Protein AF-A0A9D6KAG0-F1 (afdb_monomer_lite)

Sequence (226 aa):
MSMLGRIFGTPEERNARDLLKKAKAETSEVYGPLGDLSLAIVRAAWDSYQDFASSLQFSIEGQPTEQQMLVFYELLYFFIHVTFRTAAKQGLTETQISKLQGYMGPQLSQTAVDTFCRHWPAELKKRIAHDFLKKVNDAEVDYSECRVLMLKDKPFEKESLFGKLSHNVAQLWGSPSDPVVIIAAMTSAAKAFASMPLDRSIHDVAMVIDRVEFDALAALRDRPWP

Structure (mmCIF, N/CA/C/O backbone):
data_AF-A0A9D6KAG0-F1
#
_entry.id   AF-A0A9D6KAG0-F1
#
loop_
_atom_site.group_PDB
_atom_site.id
_atom_site.type_symbol
_atom_site.label_atom_id
_atom_site.label_alt_id
_atom_site.label_comp_id
_atom_site.label_asym_id
_atom_site.label_entity_id
_atom_site.label_seq_id
_atom_site.pdbx_PDB_ins_code
_atom_site.Cartn_x
_atom_site.Cartn_y
_atom_site.Cartn_z
_atom_site.occupancy
_atom_site.B_iso_or_equiv
_atom_site.auth_seq_id
_atom_site.auth_comp_id
_atom_site.auth_asym_id
_atom_site.auth_atom_id
_atom_site.pdbx_PDB_model_num
ATOM 1 N N . MET A 1 1 ? -8.322 -26.992 50.357 1.00 52.84 1 MET A N 1
ATOM 2 C CA . MET A 1 1 ? -8.578 -26.493 48.984 1.00 52.84 1 MET A CA 1
ATOM 3 C C . MET A 1 1 ? -9.452 -27.499 48.251 1.00 52.84 1 MET A C 1
ATOM 5 O O . MET A 1 1 ? -9.137 -28.681 48.297 1.00 52.84 1 MET A O 1
ATOM 9 N N . SER A 1 2 ? -10.549 -27.058 47.631 1.00 58.56 2 SER A N 1
ATOM 10 C CA . SER A 1 2 ? -11.489 -27.933 46.911 1.00 58.56 2 SER A CA 1
ATOM 11 C C . SER A 1 2 ? -10.891 -28.442 45.591 1.00 58.56 2 SER A C 1
ATOM 13 O O . SER A 1 2 ? -10.286 -27.670 44.848 1.00 58.56 2 SER A O 1
ATOM 15 N N . MET A 1 3 ? -11.094 -29.727 45.284 1.00 52.72 3 MET A N 1
ATOM 16 C CA . MET A 1 3 ? -10.645 -30.390 44.049 1.00 52.72 3 MET A CA 1
ATOM 17 C C . MET A 1 3 ? -11.227 -29.723 42.782 1.00 52.72 3 MET A C 1
ATOM 19 O O . MET A 1 3 ? -10.565 -29.680 41.751 1.00 52.72 3 MET A O 1
ATOM 23 N N . LEU A 1 4 ? -12.408 -29.097 42.884 1.00 53.31 4 LEU A N 1
ATOM 24 C CA . LEU A 1 4 ? -13.041 -28.326 41.803 1.00 53.31 4 LEU A CA 1
ATOM 25 C C . LEU A 1 4 ? -12.329 -26.992 41.515 1.00 53.31 4 LEU A C 1
ATOM 27 O O . LEU A 1 4 ? -12.297 -26.551 40.370 1.00 53.31 4 LEU A O 1
ATOM 31 N N . GLY A 1 5 ? -11.702 -26.378 42.525 1.00 49.72 5 GLY A N 1
ATOM 32 C CA . GLY A 1 5 ? -10.917 -25.149 42.357 1.00 49.72 5 GLY A CA 1
ATOM 33 C C . GLY A 1 5 ? -9.611 -25.364 41.586 1.00 49.72 5 GLY A C 1
ATOM 34 O O . GLY A 1 5 ? -9.142 -24.448 40.926 1.00 49.72 5 GLY A O 1
ATOM 35 N N . ARG A 1 6 ? -9.060 -26.588 41.598 1.00 55.78 6 ARG A N 1
ATOM 36 C CA . ARG A 1 6 ? -7.886 -26.962 40.785 1.00 55.78 6 ARG A CA 1
ATOM 37 C C . ARG A 1 6 ? -8.219 -27.250 39.318 1.00 55.78 6 ARG A C 1
ATOM 39 O O . ARG A 1 6 ? -7.322 -27.188 38.490 1.00 55.78 6 ARG A O 1
ATOM 46 N N . ILE A 1 7 ? -9.474 -27.581 39.007 1.00 58.62 7 ILE A N 1
ATOM 47 C CA . ILE A 1 7 ? -9.917 -27.949 37.649 1.00 58.62 7 ILE A CA 1
ATOM 48 C C . ILE A 1 7 ? -10.515 -26.739 36.911 1.00 58.62 7 ILE A C 1
ATOM 50 O O . ILE A 1 7 ? -10.326 -26.606 35.706 1.00 58.62 7 ILE A O 1
ATOM 54 N N . PHE A 1 8 ? -11.201 -25.834 37.620 1.00 61.03 8 PHE A N 1
ATOM 55 C CA . PHE A 1 8 ? -11.921 -24.699 37.017 1.00 61.03 8 PHE A CA 1
ATOM 56 C C . PHE A 1 8 ? -11.348 -23.316 37.353 1.00 61.03 8 PHE A C 1
ATOM 58 O O . PHE A 1 8 ? -11.862 -22.317 36.850 1.00 61.03 8 PHE A O 1
ATOM 65 N N . GLY A 1 9 ? -10.303 -23.249 38.178 1.00 66.25 9 GLY A N 1
ATOM 66 C CA . GLY A 1 9 ? -9.757 -21.999 38.699 1.00 66.25 9 GLY A CA 1
ATOM 67 C C . GLY A 1 9 ? -10.642 -21.350 39.768 1.00 66.25 9 GLY A C 1
ATOM 68 O O . GLY A 1 9 ? -11.832 -21.677 39.936 1.00 66.25 9 GLY A O 1
ATOM 69 N N . THR A 1 10 ? -10.061 -20.422 40.524 1.00 82.25 10 THR A N 1
ATOM 70 C CA . THR A 1 10 ? -10.806 -19.636 41.516 1.00 82.25 10 THR A CA 1
ATOM 71 C C . THR A 1 10 ? -11.876 -18.768 40.830 1.00 82.25 10 THR A C 1
ATOM 73 O O . THR A 1 10 ? -11.811 -18.530 39.619 1.00 82.25 10 THR A O 1
ATOM 76 N N . PRO A 1 11 ? -12.921 -18.319 41.548 1.00 78.56 11 PRO A N 1
ATOM 77 C CA . PRO A 1 11 ? -13.886 -17.359 41.007 1.00 78.56 11 PRO A CA 1
ATOM 78 C C . PRO A 1 11 ? -13.220 -16.105 40.418 1.00 78.56 11 PRO A C 1
ATOM 80 O O . PRO A 1 11 ? -13.651 -15.616 39.376 1.00 78.56 11 PRO A O 1
ATOM 83 N N . GLU A 1 12 ? -12.134 -15.634 41.033 1.00 78.50 12 GLU A N 1
ATOM 84 C CA . GLU A 1 12 ? -11.332 -14.502 40.564 1.00 78.50 12 GLU A CA 1
ATOM 85 C C . GLU A 1 12 ? -10.604 -14.826 39.253 1.00 78.50 12 GLU A C 1
ATOM 87 O O . GLU A 1 12 ? -10.641 -14.022 38.324 1.00 78.50 12 GLU A O 1
ATOM 92 N N . GLU A 1 13 ? -10.006 -16.016 39.128 1.00 76.81 13 GLU A N 1
ATOM 93 C CA . GLU A 1 13 ? -9.355 -16.473 37.890 1.00 76.81 13 GLU A CA 1
ATOM 94 C C . GLU A 1 13 ? -10.356 -16.639 36.740 1.00 76.81 13 GLU A C 1
ATOM 96 O O . GLU A 1 13 ? -10.066 -16.274 35.599 1.00 76.81 13 GLU A O 1
ATOM 101 N N . ARG A 1 14 ? -11.559 -17.153 37.028 1.00 79.56 14 ARG A N 1
ATOM 102 C CA . ARG A 1 14 ? -12.642 -17.253 36.038 1.00 79.56 14 ARG A CA 1
ATOM 103 C C . ARG A 1 14 ? -13.117 -15.878 35.585 1.00 79.56 14 ARG A C 1
ATOM 105 O O . ARG A 1 14 ? -13.202 -15.645 34.383 1.00 79.56 14 ARG A O 1
ATOM 112 N N . ASN A 1 15 ? -13.329 -14.956 36.522 1.00 82.19 15 ASN A N 1
ATOM 113 C CA . ASN A 1 15 ? -13.705 -13.582 36.201 1.00 82.19 15 ASN A CA 1
ATOM 114 C C . ASN A 1 15 ? -12.615 -12.873 35.376 1.00 82.19 15 ASN A C 1
ATOM 116 O O . ASN A 1 15 ? -12.912 -12.255 34.358 1.00 82.19 15 ASN A O 1
ATOM 120 N N . ALA A 1 16 ? -11.339 -13.030 35.745 1.00 78.81 16 ALA A N 1
ATOM 121 C CA . ALA A 1 16 ? -10.213 -12.493 34.981 1.00 78.81 16 ALA A CA 1
ATOM 122 C C . ALA A 1 16 ? -10.152 -13.072 33.556 1.00 78.81 16 ALA A C 1
ATOM 124 O O . ALA A 1 16 ? -9.947 -12.335 32.592 1.00 78.81 16 ALA A O 1
ATOM 125 N N . ARG A 1 17 ? -10.381 -14.381 33.395 1.00 79.38 17 ARG A N 1
ATOM 126 C CA . ARG A 1 17 ? -10.413 -15.038 32.081 1.00 79.38 17 ARG A CA 1
ATOM 127 C C . ARG A 1 17 ? -11.568 -14.544 31.214 1.00 79.38 17 ARG A C 1
ATOM 129 O O . ARG A 1 17 ? -11.369 -14.315 30.022 1.00 79.38 17 ARG A O 1
ATOM 136 N N . ASP A 1 18 ? -12.748 -14.366 31.799 1.00 85.06 18 ASP A N 1
ATOM 137 C CA . ASP A 1 18 ? -13.922 -13.847 31.097 1.00 85.06 18 ASP A CA 1
ATOM 138 C C . ASP A 1 18 ? -13.727 -12.384 30.686 1.00 85.06 18 ASP A C 1
ATOM 140 O O . ASP A 1 18 ? -14.063 -12.020 29.558 1.00 85.06 18 ASP A O 1
ATOM 144 N N . LEU A 1 19 ? -13.114 -11.565 31.547 1.00 83.38 19 LEU A N 1
ATOM 145 C CA . LEU A 1 19 ? -12.717 -10.194 31.218 1.00 83.38 19 LEU A CA 1
ATOM 146 C C . LEU A 1 19 ? -11.718 -10.161 30.057 1.00 83.38 19 LEU A C 1
ATOM 148 O O . LEU A 1 19 ? -11.941 -9.440 29.089 1.00 83.38 19 LEU A O 1
ATOM 152 N N . LEU A 1 20 ? -10.670 -10.989 30.093 1.00 82.81 20 LEU A N 1
ATOM 153 C CA . LEU A 1 20 ? -9.696 -11.089 29.000 1.00 82.81 20 LEU A CA 1
ATOM 154 C C . LEU A 1 20 ? -10.338 -11.567 27.693 1.00 82.81 20 LEU A C 1
ATOM 156 O O . LEU A 1 20 ? -10.008 -11.066 26.619 1.00 82.81 20 LEU A O 1
ATOM 160 N N . LYS A 1 21 ? -11.269 -12.526 27.762 1.00 85.44 21 LYS A N 1
ATOM 161 C CA . LYS A 1 21 ? -11.993 -13.023 26.588 1.00 85.44 21 LYS A CA 1
ATOM 162 C C . LYS A 1 21 ? -12.872 -11.934 25.971 1.00 85.44 21 LYS A C 1
ATOM 164 O O . LYS A 1 21 ? -12.872 -11.800 24.750 1.00 85.44 21 LYS A O 1
ATOM 169 N N . LYS A 1 22 ? -13.583 -11.158 26.796 1.00 82.19 22 LYS A N 1
ATOM 170 C CA . LYS A 1 22 ? -14.391 -10.012 26.349 1.00 82.19 22 LYS A CA 1
ATOM 171 C C . LYS A 1 22 ? -13.516 -8.918 25.742 1.00 82.19 22 LYS A C 1
ATOM 173 O O . LYS A 1 22 ? -13.768 -8.527 24.612 1.00 82.19 22 LYS A O 1
ATOM 178 N N . ALA A 1 23 ? -12.438 -8.532 26.424 1.00 77.94 23 ALA A N 1
ATOM 179 C CA . ALA A 1 23 ? -11.491 -7.533 25.930 1.00 77.94 23 ALA A CA 1
ATOM 180 C C . ALA A 1 23 ? -10.862 -7.946 24.589 1.00 77.94 23 ALA A C 1
ATOM 182 O O . ALA A 1 23 ? -10.752 -7.137 23.670 1.00 77.94 23 ALA A O 1
ATOM 183 N N . LYS A 1 24 ? -10.492 -9.226 24.438 1.00 76.69 24 LYS A N 1
ATOM 184 C CA . LYS A 1 24 ? -9.979 -9.763 23.171 1.00 76.69 24 LYS A CA 1
ATOM 185 C C . LYS A 1 24 ? -11.031 -9.728 22.064 1.00 76.69 24 LYS A C 1
ATOM 187 O O . LYS A 1 24 ? -10.689 -9.391 20.935 1.00 76.69 24 LYS A O 1
ATOM 192 N N . ALA A 1 25 ? -12.276 -10.099 22.365 1.00 80.44 25 ALA A N 1
ATOM 193 C CA . ALA A 1 25 ? -13.363 -10.062 21.391 1.00 80.44 25 ALA A CA 1
ATOM 194 C C . ALA A 1 25 ? -13.631 -8.626 20.919 1.00 80.44 25 ALA A C 1
ATOM 196 O O . ALA A 1 25 ? -13.667 -8.388 19.719 1.00 80.44 25 ALA A O 1
ATOM 197 N N . GLU A 1 26 ? -13.701 -7.676 21.848 1.00 79.50 26 GLU A N 1
ATOM 198 C CA . GLU A 1 26 ? -13.904 -6.254 21.558 1.00 79.50 26 GLU A CA 1
ATOM 199 C C . GLU A 1 26 ? -12.738 -5.658 20.759 1.00 79.50 26 GLU A C 1
ATOM 201 O O . GLU A 1 26 ? -12.942 -4.967 19.764 1.00 79.50 26 GLU A O 1
ATOM 206 N N . THR A 1 27 ? -11.501 -6.010 21.120 1.00 84.00 27 THR A N 1
ATOM 207 C CA . THR A 1 27 ? -10.310 -5.614 20.357 1.00 84.00 27 THR A CA 1
ATOM 208 C C . THR A 1 27 ? -10.353 -6.194 18.943 1.00 84.00 27 THR A C 1
ATOM 210 O O . THR A 1 27 ? -10.061 -5.495 17.982 1.00 84.00 27 THR A O 1
ATOM 213 N N . SER A 1 28 ? -10.729 -7.465 18.788 1.00 85.12 28 SER A N 1
ATOM 214 C CA . SER A 1 28 ? -10.834 -8.098 17.470 1.00 85.12 28 SER A CA 1
ATOM 215 C C . SER A 1 28 ? -11.948 -7.490 16.621 1.00 85.12 28 SER A C 1
ATOM 217 O O . SER A 1 28 ? -11.798 -7.415 15.409 1.00 85.12 28 SER A O 1
ATOM 219 N N . GLU A 1 29 ? -13.053 -7.081 17.236 1.00 88.69 29 GLU A N 1
ATOM 220 C CA . GLU A 1 29 ? -14.178 -6.448 16.551 1.00 88.69 29 GLU A CA 1
ATOM 221 C C . GLU A 1 29 ? -13.799 -5.057 16.035 1.00 88.69 29 GLU A C 1
ATOM 223 O O . GLU A 1 29 ? -14.092 -4.730 14.891 1.00 88.69 29 GLU A O 1
ATOM 228 N N . VAL A 1 30 ? -13.105 -4.259 16.853 1.00 86.75 30 VAL A N 1
ATOM 229 C CA . VAL A 1 30 ? -12.705 -2.895 16.480 1.00 86.75 30 VAL A CA 1
ATOM 230 C C . VAL A 1 30 ? -11.496 -2.902 15.550 1.00 86.75 30 VAL A C 1
ATOM 232 O O . VAL A 1 30 ? -11.518 -2.250 14.516 1.00 86.75 30 VAL A O 1
ATOM 235 N N . TYR A 1 31 ? -10.436 -3.634 15.891 1.00 89.00 31 TYR A N 1
ATOM 236 C CA . TYR A 1 31 ? -9.159 -3.569 15.176 1.00 89.00 31 TYR A CA 1
ATOM 237 C C . TYR A 1 31 ? -9.003 -4.619 14.075 1.00 89.00 31 TYR A C 1
ATOM 239 O O . TYR A 1 31 ? -8.116 -4.473 13.235 1.00 89.00 31 TYR A O 1
ATOM 247 N N . GLY A 1 32 ? -9.848 -5.654 14.050 1.00 92.38 32 GLY A N 1
ATOM 248 C CA . GLY A 1 32 ? -9.854 -6.673 12.996 1.00 92.38 32 GLY A CA 1
ATOM 249 C C . GLY A 1 32 ? -10.014 -6.066 11.601 1.00 92.38 32 GLY A C 1
ATOM 250 O O . GLY A 1 32 ? -9.114 -6.250 10.785 1.00 92.38 32 GLY A O 1
ATOM 251 N N . PRO A 1 33 ? -11.062 -5.257 11.343 1.00 95.94 33 PRO A N 1
ATOM 252 C CA . PRO A 1 33 ? -11.262 -4.624 10.039 1.00 95.94 33 PRO A CA 1
ATOM 253 C C . PRO A 1 33 ? -10.083 -3.756 9.583 1.00 95.94 33 PRO A C 1
ATOM 255 O O . PRO A 1 33 ? -9.707 -3.783 8.411 1.00 95.94 33 PRO A O 1
ATOM 258 N N . LEU A 1 34 ? -9.457 -3.012 10.504 1.00 94.38 34 LEU A N 1
ATOM 259 C CA . LEU A 1 34 ? -8.294 -2.188 10.174 1.00 94.38 34 LEU A CA 1
ATOM 260 C C . LEU A 1 34 ? -7.069 -3.051 9.839 1.00 94.38 34 LEU A C 1
ATOM 262 O O . LEU A 1 34 ? -6.349 -2.754 8.887 1.00 94.38 34 LEU A O 1
ATOM 266 N N . GLY A 1 35 ? -6.840 -4.126 10.598 1.00 92.06 35 GLY A N 1
ATOM 267 C CA . GLY A 1 35 ? -5.771 -5.087 10.328 1.00 92.06 35 GLY A CA 1
ATOM 268 C C . GLY A 1 35 ? -5.960 -5.816 8.996 1.00 92.06 35 GLY A C 1
ATOM 269 O O . GLY A 1 35 ? -5.001 -5.967 8.238 1.00 92.06 35 GLY A O 1
ATOM 270 N N . ASP A 1 36 ? -7.194 -6.203 8.673 1.00 94.75 36 ASP A N 1
ATOM 271 C CA . ASP A 1 36 ? -7.542 -6.843 7.404 1.00 94.75 36 ASP A CA 1
ATOM 272 C C . ASP A 1 36 ? -7.319 -5.899 6.215 1.00 94.75 36 ASP A C 1
ATOM 274 O O . ASP A 1 36 ? -6.793 -6.326 5.184 1.00 94.75 36 ASP A O 1
ATOM 278 N N . LEU A 1 37 ? -7.639 -4.606 6.362 1.00 96.75 37 LEU A N 1
ATOM 279 C CA . LEU A 1 37 ? -7.346 -3.598 5.342 1.00 96.75 37 LEU A CA 1
ATOM 280 C C . LEU A 1 37 ? -5.832 -3.385 5.163 1.00 96.75 37 LEU A C 1
ATOM 282 O O . LEU A 1 37 ? -5.351 -3.410 4.029 1.00 96.75 37 LEU A O 1
ATOM 286 N N . SER A 1 38 ? -5.065 -3.241 6.253 1.00 95.00 38 SER A N 1
ATOM 287 C CA . SER A 1 38 ? -3.591 -3.176 6.199 1.00 95.00 38 SER A CA 1
ATOM 288 C C . SER A 1 38 ? -3.004 -4.386 5.469 1.00 95.00 38 SER A C 1
ATOM 290 O O . SER A 1 38 ? -2.141 -4.245 4.602 1.00 95.00 38 SER A O 1
ATOM 292 N N . LEU A 1 39 ? -3.500 -5.584 5.783 1.00 94.38 39 LEU A N 1
ATOM 293 C CA . LEU A 1 39 ? -3.056 -6.821 5.154 1.00 94.38 39 LEU A CA 1
ATOM 294 C C . LEU A 1 39 ? -3.425 -6.879 3.668 1.00 94.38 39 LEU A C 1
ATOM 296 O O . LEU A 1 39 ? -2.623 -7.357 2.869 1.00 94.38 39 LEU A O 1
ATOM 300 N N . ALA A 1 40 ? -4.605 -6.390 3.283 1.00 96.75 40 ALA A N 1
ATOM 301 C CA . ALA A 1 40 ? -5.015 -6.320 1.884 1.00 96.75 40 ALA A CA 1
ATOM 302 C C . ALA A 1 40 ? -4.086 -5.414 1.059 1.00 96.75 40 ALA A C 1
ATOM 304 O O . ALA A 1 40 ? -3.715 -5.795 -0.049 1.00 96.75 40 ALA A O 1
ATOM 305 N N . ILE A 1 4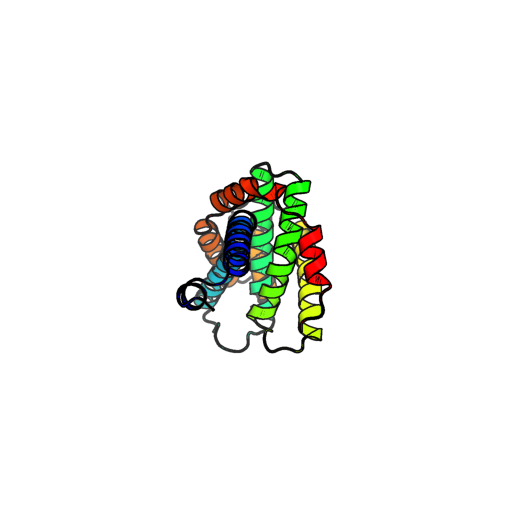1 ? -3.655 -4.269 1.606 1.00 97.12 41 ILE A N 1
ATOM 306 C CA . ILE A 1 41 ? -2.685 -3.371 0.949 1.00 97.12 41 ILE A CA 1
ATOM 307 C C . ILE A 1 41 ? -1.352 -4.084 0.732 1.00 97.12 41 ILE A C 1
ATOM 309 O O . ILE A 1 41 ? -0.826 -4.101 -0.380 1.00 97.12 41 ILE A O 1
ATOM 313 N N . VAL A 1 42 ? -0.809 -4.690 1.792 1.00 96.38 42 VAL A N 1
ATOM 314 C CA . VAL A 1 42 ? 0.488 -5.378 1.734 1.00 96.38 42 VAL A CA 1
ATOM 315 C C . VAL A 1 42 ? 0.437 -6.543 0.752 1.00 96.38 42 VAL A C 1
ATOM 317 O O . VAL A 1 42 ? 1.362 -6.709 -0.038 1.00 96.38 42 VAL A O 1
ATOM 320 N N . ARG A 1 43 ? -0.648 -7.328 0.767 1.00 96.69 43 ARG A N 1
ATOM 321 C CA . ARG A 1 43 ? -0.859 -8.423 -0.187 1.00 96.69 43 ARG A CA 1
ATOM 322 C C . ARG A 1 43 ? -0.922 -7.913 -1.616 1.00 96.69 43 ARG A C 1
ATOM 324 O O . ARG A 1 43 ? -0.208 -8.440 -2.450 1.00 96.69 43 ARG A O 1
ATOM 331 N N . ALA A 1 44 ? -1.688 -6.860 -1.890 1.00 98.00 44 ALA A N 1
ATOM 332 C CA . ALA A 1 44 ? -1.778 -6.314 -3.239 1.00 98.00 44 ALA A CA 1
ATOM 333 C C . ALA A 1 44 ? -0.413 -5.821 -3.756 1.00 98.00 44 ALA A C 1
ATOM 335 O O . ALA A 1 44 ? -0.041 -6.108 -4.896 1.00 98.00 44 ALA A O 1
ATOM 336 N N . ALA A 1 45 ? 0.371 -5.145 -2.908 1.00 97.88 45 ALA A N 1
ATOM 337 C CA . ALA A 1 45 ? 1.731 -4.729 -3.249 1.00 97.88 45 ALA A CA 1
ATOM 338 C C . ALA A 1 45 ? 2.663 -5.928 -3.485 1.00 97.88 45 ALA A C 1
ATOM 340 O O . ALA A 1 45 ? 3.422 -5.940 -4.453 1.00 97.88 45 ALA A O 1
ATOM 341 N N . TRP A 1 46 ? 2.587 -6.950 -2.630 1.00 97.38 46 TRP A N 1
ATOM 342 C CA . TRP A 1 46 ? 3.407 -8.154 -2.743 1.00 97.38 46 TRP A CA 1
ATOM 343 C C . TRP A 1 46 ? 3.054 -8.991 -3.974 1.00 97.38 46 TRP A C 1
ATOM 345 O O . TRP A 1 46 ? 3.948 -9.339 -4.739 1.00 97.38 46 TRP A O 1
ATOM 355 N N . ASP A 1 47 ? 1.771 -9.238 -4.226 1.00 97.88 47 ASP A N 1
ATOM 356 C CA . ASP A 1 47 ? 1.291 -9.977 -5.396 1.00 97.88 47 ASP A CA 1
ATOM 357 C C . ASP A 1 47 ? 1.705 -9.255 -6.690 1.00 97.88 47 ASP A C 1
ATOM 359 O O . ASP A 1 47 ? 2.207 -9.879 -7.625 1.00 97.88 47 ASP A O 1
ATOM 363 N N . SER A 1 48 ? 1.599 -7.919 -6.712 1.00 98.31 48 SER A N 1
ATOM 364 C CA . SER A 1 48 ? 2.092 -7.100 -7.830 1.00 98.31 48 SER A CA 1
ATOM 365 C C . SER A 1 48 ? 3.598 -7.254 -8.030 1.00 98.31 48 SER A C 1
ATOM 367 O O . SER A 1 48 ? 4.068 -7.369 -9.160 1.00 98.31 48 SER A O 1
ATOM 369 N N . TYR A 1 49 ? 4.366 -7.260 -6.938 1.00 97.81 49 TYR A N 1
ATOM 370 C CA . TYR A 1 49 ? 5.815 -7.423 -6.972 1.00 97.81 49 TYR A CA 1
ATOM 371 C C . TYR A 1 49 ? 6.223 -8.817 -7.471 1.00 97.81 49 TYR A C 1
ATOM 373 O O . TYR A 1 49 ? 7.138 -8.926 -8.285 1.00 97.81 49 TYR A O 1
ATOM 381 N N . GLN A 1 50 ? 5.517 -9.874 -7.062 1.00 97.50 50 GLN A N 1
ATOM 382 C CA . GLN A 1 50 ? 5.749 -11.241 -7.538 1.00 97.50 50 GLN A CA 1
ATOM 383 C C . GLN A 1 50 ? 5.419 -11.399 -9.026 1.00 97.50 50 GLN A C 1
ATOM 385 O O . GLN A 1 50 ? 6.216 -11.964 -9.777 1.00 97.50 50 GLN A O 1
ATOM 390 N N . ASP A 1 51 ? 4.281 -10.863 -9.472 1.00 97.81 51 ASP A N 1
ATOM 391 C CA . ASP A 1 51 ? 3.897 -10.885 -10.887 1.00 97.81 51 ASP A CA 1
ATOM 392 C C . ASP A 1 51 ? 4.880 -10.060 -11.744 1.00 97.81 51 ASP A C 1
ATOM 394 O O . ASP A 1 51 ? 5.270 -10.475 -12.842 1.00 97.81 51 ASP A O 1
ATOM 398 N N . PHE A 1 52 ? 5.347 -8.914 -11.233 1.00 97.38 52 PHE A N 1
ATOM 399 C CA . PHE A 1 52 ? 6.387 -8.101 -11.872 1.00 97.38 52 PHE A CA 1
ATOM 400 C C . PHE A 1 52 ? 7.725 -8.851 -11.967 1.00 97.38 52 PHE A C 1
ATOM 402 O O . PHE A 1 52 ? 8.342 -8.878 -13.034 1.00 97.38 52 PHE A O 1
ATOM 409 N N . ALA A 1 53 ? 8.133 -9.533 -10.894 1.00 96.56 53 ALA A N 1
ATOM 410 C CA . ALA A 1 53 ? 9.330 -10.371 -10.866 1.00 96.56 53 ALA A CA 1
ATOM 411 C C . ALA A 1 53 ? 9.274 -11.516 -11.874 1.00 96.56 53 ALA A C 1
ATOM 413 O O . ALA A 1 53 ? 10.245 -11.757 -12.591 1.00 96.56 53 ALA A O 1
ATOM 414 N N . SER A 1 54 ? 8.120 -12.178 -11.982 1.00 96.81 54 SER A N 1
ATOM 415 C CA . SER A 1 54 ? 7.894 -13.223 -12.979 1.00 96.81 54 SER A CA 1
ATOM 416 C C . SER A 1 54 ? 7.997 -12.676 -14.405 1.00 96.81 54 SER A C 1
ATOM 418 O O . SER A 1 54 ? 8.648 -13.292 -15.251 1.00 96.81 54 SER A O 1
ATOM 420 N N . SER A 1 55 ? 7.427 -11.494 -14.655 1.00 95.62 55 SER A N 1
ATOM 421 C CA . SER A 1 55 ? 7.439 -10.848 -15.974 1.00 95.62 55 SER A CA 1
ATOM 422 C C . SER A 1 55 ? 8.846 -10.446 -16.428 1.00 95.62 55 SER A C 1
ATOM 424 O O . SER A 1 55 ? 9.168 -10.572 -17.608 1.00 95.62 55 SER A O 1
ATOM 426 N N . LEU A 1 56 ? 9.695 -9.996 -15.499 1.00 94.81 56 LEU A N 1
ATOM 427 C CA . LEU A 1 56 ? 11.078 -9.582 -15.772 1.00 94.81 56 LEU A CA 1
ATOM 428 C C . LEU A 1 56 ? 12.129 -10.658 -15.453 1.00 94.81 56 LEU A C 1
ATOM 430 O O . LEU A 1 56 ? 13.324 -10.406 -15.588 1.00 94.81 56 LEU A O 1
ATOM 434 N N . GLN A 1 57 ? 11.691 -11.853 -15.053 1.00 94.00 57 GLN A N 1
ATOM 435 C CA . GLN A 1 57 ? 12.531 -13.020 -14.770 1.00 94.00 57 GLN A CA 1
ATOM 436 C C . GLN A 1 57 ? 13.626 -12.778 -13.717 1.00 94.00 57 GLN A C 1
ATOM 438 O O . GLN A 1 57 ? 14.726 -13.325 -13.822 1.00 94.00 57 GLN A O 1
ATOM 443 N N . PHE A 1 58 ? 13.338 -11.989 -12.676 1.00 93.44 58 PHE A N 1
ATOM 444 C CA . PHE A 1 58 ? 14.251 -11.834 -11.541 1.00 93.44 58 PHE A CA 1
ATOM 445 C C . PHE A 1 58 ? 13.800 -12.650 -10.323 1.00 93.44 58 PHE A C 1
ATOM 447 O O . PHE A 1 58 ? 12.613 -12.887 -10.107 1.00 93.44 58 PHE A O 1
ATOM 454 N N . SER A 1 59 ? 14.766 -13.078 -9.506 1.00 91.75 59 SER A N 1
ATOM 455 C CA . SER A 1 59 ? 14.493 -13.830 -8.278 1.00 91.75 59 SER A CA 1
ATOM 456 C C . SER A 1 59 ? 13.968 -12.919 -7.170 1.00 91.75 59 SER A C 1
ATOM 458 O O . SER A 1 59 ? 14.578 -11.892 -6.874 1.00 91.75 59 SER A O 1
ATOM 460 N N . ILE A 1 60 ? 12.881 -13.340 -6.520 1.00 91.94 60 ILE A N 1
ATOM 461 C CA . ILE A 1 60 ? 12.406 -12.766 -5.248 1.00 91.94 60 ILE A CA 1
ATOM 462 C C . ILE A 1 60 ? 13.035 -13.452 -4.027 1.00 91.94 60 ILE A C 1
ATOM 464 O O . ILE A 1 60 ? 12.845 -13.004 -2.899 1.00 91.94 60 ILE A O 1
ATOM 468 N N . GLU A 1 61 ? 13.756 -14.554 -4.240 1.00 88.12 61 GLU A N 1
ATOM 469 C CA . GLU A 1 61 ? 14.493 -15.261 -3.199 1.00 88.12 61 GLU A CA 1
ATOM 470 C C . GLU A 1 61 ? 15.881 -14.643 -3.010 1.00 88.12 61 GLU A C 1
ATOM 472 O O . GLU A 1 61 ? 16.560 -14.304 -3.983 1.00 88.12 61 GLU A O 1
ATOM 477 N N . GLY A 1 62 ? 16.324 -14.563 -1.754 1.00 86.25 62 GLY A N 1
ATOM 478 C CA . GLY A 1 62 ? 17.628 -14.020 -1.381 1.00 86.25 62 GLY A CA 1
ATOM 479 C C . GLY A 1 62 ? 17.569 -12.567 -0.911 1.00 86.25 62 GLY A C 1
ATOM 480 O O . GLY A 1 62 ? 16.541 -12.094 -0.431 1.00 86.25 62 GLY A O 1
ATOM 481 N N . GLN A 1 63 ? 18.710 -11.879 -0.983 1.00 87.38 63 GLN A N 1
ATOM 482 C CA . GLN A 1 63 ? 18.798 -10.456 -0.652 1.00 87.38 63 GLN A CA 1
ATOM 483 C C . GLN A 1 63 ? 18.372 -9.634 -1.873 1.00 87.38 63 GLN A C 1
ATOM 485 O O . GLN A 1 63 ? 18.982 -9.801 -2.933 1.00 87.38 63 GLN A O 1
ATOM 490 N N . PRO A 1 64 ? 17.360 -8.763 -1.749 1.00 90.25 64 PRO A N 1
ATOM 491 C CA . PRO A 1 64 ? 16.918 -7.941 -2.863 1.00 90.25 64 PRO A CA 1
ATOM 492 C C . PRO A 1 64 ? 17.973 -6.889 -3.219 1.00 90.25 64 PRO A C 1
ATOM 494 O O . PRO A 1 64 ? 18.734 -6.421 -2.368 1.00 90.25 64 PRO A O 1
ATOM 497 N N . THR A 1 65 ? 17.984 -6.463 -4.478 1.00 92.69 65 THR A N 1
ATOM 498 C CA . THR A 1 65 ? 18.701 -5.248 -4.875 1.00 92.69 65 THR A CA 1
ATOM 499 C C . THR A 1 65 ? 17.993 -4.007 -4.331 1.00 92.69 65 THR A C 1
ATOM 501 O O . THR A 1 65 ? 16.808 -4.033 -3.995 1.00 92.69 65 THR A O 1
ATOM 504 N N . GLU A 1 66 ? 18.697 -2.876 -4.279 1.00 91.06 66 GLU A N 1
ATOM 505 C CA . GLU A 1 66 ? 18.076 -1.599 -3.912 1.00 91.06 66 GLU A CA 1
ATOM 506 C C . GLU A 1 66 ? 16.894 -1.254 -4.829 1.00 91.06 66 GLU A C 1
ATOM 508 O O . GLU A 1 66 ? 15.828 -0.888 -4.344 1.00 91.06 66 GLU A O 1
ATOM 513 N N . GLN A 1 67 ? 17.035 -1.467 -6.140 1.00 93.50 67 GLN A N 1
ATOM 514 C CA . GLN A 1 67 ? 15.964 -1.230 -7.113 1.00 93.50 67 GLN A CA 1
ATOM 515 C C . GLN A 1 67 ? 14.731 -2.093 -6.830 1.00 93.50 67 GLN A C 1
ATOM 517 O O . GLN A 1 67 ? 13.610 -1.595 -6.859 1.00 93.50 67 GLN A O 1
ATOM 522 N N . GLN A 1 68 ? 14.932 -3.371 -6.509 1.00 94.44 68 GLN A N 1
ATOM 523 C CA . GLN A 1 68 ? 13.860 -4.291 -6.134 1.00 94.44 68 GLN A CA 1
ATOM 524 C C . GLN A 1 68 ? 13.111 -3.823 -4.878 1.00 94.44 68 GLN A C 1
ATOM 526 O O . GLN A 1 68 ? 11.879 -3.805 -4.869 1.00 94.44 68 GLN A O 1
ATOM 531 N N . MET A 1 69 ? 13.841 -3.378 -3.849 1.00 92.94 69 MET A N 1
ATOM 532 C CA . MET A 1 69 ? 13.230 -2.814 -2.640 1.00 92.94 69 MET A CA 1
ATOM 533 C C . MET A 1 69 ? 12.429 -1.545 -2.948 1.00 92.94 69 MET A C 1
ATOM 535 O O . MET A 1 69 ? 11.294 -1.409 -2.496 1.00 92.94 69 MET A O 1
ATOM 539 N N . LEU A 1 70 ? 12.998 -0.636 -3.746 1.00 94.19 70 LEU A N 1
ATOM 540 C CA . LEU A 1 70 ? 12.346 0.616 -4.126 1.00 94.19 70 LEU A CA 1
ATOM 541 C C . LEU A 1 70 ? 11.072 0.380 -4.946 1.00 94.19 70 LEU A C 1
ATOM 543 O O . LEU A 1 70 ? 10.072 1.046 -4.700 1.00 94.19 70 LEU A O 1
ATOM 547 N N . VAL A 1 71 ? 11.071 -0.592 -5.864 1.00 96.62 71 VAL A N 1
ATOM 548 C CA . VAL A 1 71 ? 9.865 -0.970 -6.619 1.00 96.62 71 VAL A CA 1
ATOM 549 C C . VAL A 1 71 ? 8.773 -1.497 -5.691 1.00 96.62 71 VAL A C 1
ATOM 551 O O . VAL A 1 71 ? 7.618 -1.099 -5.822 1.00 96.62 71 VAL A O 1
ATOM 554 N N . PHE A 1 72 ? 9.111 -2.355 -4.725 1.00 96.25 72 PHE A N 1
ATOM 555 C CA . PHE A 1 72 ? 8.126 -2.825 -3.748 1.00 96.25 72 PHE A CA 1
ATOM 556 C C . PHE A 1 72 ? 7.564 -1.681 -2.890 1.00 96.25 72 PHE A C 1
ATOM 558 O O . PHE A 1 72 ? 6.359 -1.634 -2.641 1.00 96.25 72 PHE A O 1
ATOM 565 N N . TYR A 1 73 ? 8.404 -0.734 -2.464 1.00 95.31 73 TYR A N 1
ATOM 566 C CA . TYR A 1 73 ? 7.939 0.442 -1.725 1.00 95.31 73 TYR A CA 1
ATOM 567 C C . TYR A 1 73 ? 7.029 1.336 -2.569 1.00 95.31 73 TYR A C 1
ATOM 569 O O . TYR A 1 73 ? 5.993 1.762 -2.067 1.00 95.31 73 TYR A O 1
ATOM 577 N N . GLU A 1 74 ? 7.344 1.545 -3.847 1.00 97.56 74 GLU A N 1
ATOM 578 C CA . GLU A 1 74 ? 6.480 2.290 -4.768 1.00 97.56 74 GLU A CA 1
ATOM 579 C C . GLU A 1 74 ? 5.104 1.629 -4.929 1.00 97.56 74 GLU A C 1
ATOM 581 O O . GLU A 1 74 ? 4.075 2.305 -4.894 1.00 97.56 74 GLU A O 1
ATOM 586 N N . LEU A 1 75 ? 5.063 0.294 -5.016 1.00 97.88 75 LEU A N 1
ATOM 587 C CA . LEU A 1 75 ? 3.809 -0.463 -5.034 1.00 97.88 75 LEU A CA 1
ATOM 588 C C . LEU A 1 75 ? 3.018 -0.278 -3.731 1.00 97.88 75 LEU A C 1
ATOM 590 O O . LEU A 1 75 ? 1.809 -0.053 -3.779 1.00 97.88 75 LEU A O 1
ATOM 594 N N . LEU A 1 76 ? 3.678 -0.320 -2.567 1.00 97.00 76 LEU A N 1
ATOM 595 C CA . LEU A 1 76 ? 3.025 -0.026 -1.288 1.00 97.00 76 LEU A CA 1
ATOM 596 C C . LEU A 1 76 ? 2.436 1.388 -1.270 1.00 97.00 76 LEU A C 1
ATOM 598 O O . LEU A 1 76 ? 1.272 1.543 -0.907 1.00 97.00 76 LEU A O 1
ATOM 602 N N . TYR A 1 77 ? 3.198 2.403 -1.686 1.00 96.38 77 TYR A N 1
ATOM 603 C CA . TYR A 1 77 ? 2.723 3.789 -1.737 1.00 96.38 77 TYR A CA 1
ATOM 604 C C . TYR A 1 77 ? 1.487 3.931 -2.622 1.00 96.38 77 TYR A C 1
ATOM 606 O O . TYR A 1 77 ? 0.498 4.540 -2.213 1.00 96.38 77 TYR A O 1
ATOM 614 N N . PHE A 1 78 ? 1.499 3.294 -3.789 1.00 97.44 78 PHE A N 1
ATOM 615 C CA . PHE A 1 78 ? 0.356 3.281 -4.688 1.00 97.44 78 PHE A CA 1
ATOM 616 C C . PHE A 1 78 ? -0.895 2.658 -4.053 1.00 97.44 78 PHE A C 1
ATOM 618 O O . PHE A 1 78 ? -1.967 3.264 -4.089 1.00 97.44 78 PHE A O 1
ATOM 625 N N . PHE A 1 79 ? -0.790 1.474 -3.439 1.00 97.56 79 PHE A N 1
ATOM 626 C CA . PHE A 1 79 ? -1.956 0.822 -2.827 1.00 97.56 79 PHE A CA 1
ATOM 627 C C . PHE A 1 79 ? -2.463 1.550 -1.576 1.00 97.56 79 PHE A C 1
ATOM 629 O O . PHE A 1 79 ? -3.671 1.543 -1.318 1.00 97.56 79 PHE A O 1
ATOM 636 N N . ILE A 1 80 ? -1.579 2.224 -0.836 1.00 96.12 80 ILE A N 1
ATOM 637 C CA . ILE A 1 80 ? -1.959 3.138 0.250 1.00 96.12 80 ILE A CA 1
ATOM 638 C C . ILE A 1 80 ? -2.796 4.294 -0.308 1.00 96.12 80 ILE A C 1
ATOM 640 O O . ILE A 1 80 ? -3.929 4.496 0.141 1.00 96.12 80 ILE A O 1
ATOM 644 N N . HIS A 1 81 ? -2.306 4.961 -1.355 1.00 95.62 81 HIS A N 1
ATOM 645 C CA . HIS A 1 81 ? -3.010 6.072 -1.989 1.00 95.62 81 HIS A CA 1
ATOM 646 C C . HIS A 1 81 ? -4.373 5.664 -2.541 1.00 95.62 81 HIS A C 1
ATOM 648 O O . HIS A 1 81 ? -5.392 6.299 -2.259 1.00 95.62 81 HIS A O 1
ATOM 654 N N . VAL A 1 82 ? -4.432 4.565 -3.297 1.00 95.81 82 VAL A N 1
ATOM 655 C CA . VAL A 1 82 ? -5.693 4.032 -3.830 1.00 95.81 82 VAL A CA 1
ATOM 656 C C . VAL A 1 82 ? -6.684 3.742 -2.704 1.00 95.81 82 VAL A C 1
ATOM 658 O O . VAL A 1 82 ? -7.877 4.029 -2.847 1.00 95.81 82 VAL A O 1
ATOM 661 N N . THR A 1 83 ? -6.203 3.219 -1.575 1.00 96.12 83 THR A N 1
ATOM 662 C CA . THR A 1 83 ? -7.041 2.926 -0.412 1.00 96.12 83 THR A CA 1
ATOM 663 C C . THR A 1 83 ? -7.627 4.196 0.190 1.00 96.12 83 THR A C 1
ATOM 665 O O . THR A 1 83 ? -8.848 4.289 0.323 1.00 96.12 83 THR A O 1
ATOM 668 N N . PHE A 1 84 ? -6.807 5.203 0.500 1.00 94.62 84 PHE A N 1
ATOM 669 C CA . PHE A 1 84 ? -7.299 6.451 1.095 1.00 94.62 84 PHE A CA 1
ATOM 670 C C . PHE A 1 84 ? -8.184 7.248 0.144 1.00 94.62 84 PHE A C 1
ATOM 672 O O . PHE A 1 84 ? -9.224 7.772 0.549 1.00 94.62 84 PHE A O 1
ATOM 679 N N . ARG A 1 85 ? -7.846 7.260 -1.145 1.00 94.06 85 ARG A N 1
ATOM 680 C CA . ARG A 1 85 ? -8.693 7.849 -2.179 1.00 94.06 85 ARG A CA 1
ATOM 681 C C . ARG A 1 85 ? -10.059 7.168 -2.260 1.00 94.06 85 ARG A C 1
ATOM 683 O O . ARG A 1 85 ? -11.076 7.846 -2.408 1.00 94.06 85 ARG A O 1
ATOM 690 N N . THR A 1 86 ? -10.099 5.840 -2.166 1.00 94.56 86 THR A N 1
ATOM 691 C CA . THR A 1 86 ? -11.358 5.084 -2.188 1.00 94.56 86 THR A CA 1
ATOM 692 C C . THR A 1 86 ? -12.150 5.313 -0.902 1.00 94.56 86 THR A C 1
ATOM 694 O O . THR A 1 86 ? -13.354 5.539 -0.974 1.00 94.56 86 THR A O 1
ATOM 697 N N . ALA A 1 87 ? -11.483 5.373 0.252 1.00 95.38 87 ALA A N 1
ATOM 698 C CA . ALA A 1 87 ? -12.104 5.689 1.536 1.00 95.38 87 ALA A CA 1
ATOM 699 C C . ALA A 1 87 ? -12.787 7.065 1.519 1.00 95.38 87 ALA A C 1
ATOM 701 O O . ALA A 1 87 ? -13.964 7.178 1.864 1.00 95.38 87 ALA A O 1
ATOM 702 N N . ALA A 1 88 ? -12.091 8.091 1.024 1.00 94.00 88 ALA A N 1
ATOM 703 C CA . ALA A 1 88 ? -12.656 9.426 0.849 1.00 94.00 88 ALA A CA 1
ATOM 704 C C . ALA A 1 88 ? -13.858 9.418 -0.110 1.00 94.00 88 ALA A C 1
ATOM 706 O O . ALA A 1 88 ? -14.899 10.006 0.178 1.00 94.00 88 ALA A O 1
ATOM 707 N N . LYS A 1 89 ? -13.753 8.697 -1.235 1.00 93.56 89 LYS A N 1
ATOM 708 C CA . LYS A 1 89 ? -14.854 8.549 -2.200 1.00 93.56 89 LYS A CA 1
ATOM 709 C C . LYS A 1 89 ? -16.080 7.852 -1.594 1.00 93.56 89 LYS A C 1
ATOM 711 O O . LYS A 1 89 ? -17.200 8.178 -1.978 1.00 93.56 89 LYS A O 1
ATOM 716 N N . GLN A 1 90 ? -15.880 6.910 -0.675 1.00 94.75 90 GLN A N 1
ATOM 717 C CA . GLN A 1 90 ? -16.957 6.222 0.041 1.00 94.75 90 GLN A CA 1
ATOM 718 C C . GLN A 1 90 ? -17.540 7.031 1.212 1.00 94.75 90 GLN A C 1
ATOM 720 O O . GLN A 1 90 ? -18.480 6.575 1.858 1.00 94.75 90 GLN A O 1
ATOM 725 N N . GLY A 1 91 ? -17.039 8.244 1.457 1.00 94.69 91 GLY A N 1
ATOM 726 C CA . GLY A 1 91 ? -17.622 9.176 2.419 1.00 94.69 91 GLY A CA 1
ATOM 727 C C . GLY A 1 91 ? -16.992 9.146 3.808 1.00 94.69 91 GLY A C 1
ATOM 728 O O . GLY A 1 91 ? -17.574 9.723 4.725 1.00 94.69 91 GLY A O 1
ATOM 729 N N . LEU A 1 92 ? -15.817 8.526 3.983 1.00 95.88 92 LEU A N 1
ATOM 730 C CA . LEU A 1 92 ? -15.062 8.712 5.223 1.00 95.88 92 LEU A CA 1
ATOM 731 C C . LEU A 1 92 ? -14.651 10.183 5.351 1.00 95.88 92 LEU A C 1
ATOM 733 O O . LEU A 1 92 ? -14.127 10.792 4.417 1.00 95.88 92 LEU A O 1
ATOM 737 N N . THR A 1 93 ? -14.891 10.744 6.531 1.00 94.69 93 THR A N 1
ATOM 738 C CA . THR A 1 93 ? -14.511 12.121 6.865 1.00 94.69 93 THR A CA 1
ATOM 739 C C . THR A 1 93 ? -12.997 12.260 7.004 1.00 94.69 93 THR A C 1
ATOM 741 O O . THR A 1 93 ? -12.290 11.285 7.260 1.00 94.69 93 THR A O 1
ATOM 744 N N . GLU A 1 94 ? -12.487 13.489 6.923 1.00 89.44 94 GLU A N 1
ATOM 745 C CA . GLU A 1 94 ? -11.066 13.783 7.153 1.00 89.44 94 GLU A CA 1
ATOM 746 C C . GLU A 1 94 ? -10.579 13.256 8.513 1.00 89.44 94 GLU A C 1
ATOM 748 O O . GLU A 1 94 ? -9.513 12.651 8.606 1.00 89.44 94 GLU A O 1
ATOM 753 N N . THR A 1 95 ? -11.396 13.387 9.564 1.00 91.31 95 THR A N 1
ATOM 754 C CA . THR A 1 95 ? -11.082 12.842 10.891 1.00 91.31 95 THR A CA 1
ATOM 755 C C . THR A 1 95 ? -10.977 11.317 10.875 1.00 91.31 95 THR A C 1
ATOM 757 O O . THR A 1 95 ? -10.046 10.764 11.455 1.00 91.31 95 THR A O 1
ATOM 760 N N . GLN A 1 96 ? -11.893 10.619 10.200 1.00 92.56 96 GLN A N 1
ATOM 761 C CA . GLN A 1 96 ? -11.852 9.156 10.086 1.00 92.56 96 GLN A CA 1
ATOM 762 C C . GLN A 1 96 ? -10.660 8.682 9.244 1.00 92.56 96 GLN A C 1
ATOM 764 O O . GLN A 1 96 ? -10.025 7.691 9.595 1.00 92.56 96 GLN A O 1
ATOM 769 N N . ILE A 1 97 ? -10.307 9.409 8.180 1.00 91.62 97 ILE A N 1
ATOM 770 C CA . ILE A 1 97 ? -9.111 9.134 7.371 1.00 91.62 97 ILE A CA 1
ATOM 771 C C . ILE A 1 97 ? -7.842 9.352 8.199 1.00 91.62 97 ILE A C 1
ATOM 773 O O . ILE A 1 97 ? -6.955 8.505 8.179 1.00 91.62 97 ILE A O 1
ATOM 777 N N . SER A 1 98 ? -7.771 10.430 8.982 1.00 89.94 98 SER A N 1
ATOM 778 C CA . SER A 1 98 ? -6.640 10.697 9.876 1.00 89.94 98 SER A CA 1
ATOM 779 C C . SER A 1 98 ? -6.481 9.601 10.936 1.00 89.94 98 SER A C 1
ATOM 781 O O . SER A 1 98 ? -5.372 9.115 11.164 1.00 89.94 98 SER A O 1
ATOM 783 N N . LYS A 1 99 ? -7.592 9.127 11.520 1.00 90.69 99 LYS A N 1
ATOM 784 C CA . LYS A 1 99 ? -7.594 7.941 12.390 1.00 90.69 99 LYS A CA 1
ATOM 785 C C . LYS A 1 99 ? -7.060 6.718 11.641 1.00 90.69 99 LYS A C 1
ATOM 787 O O . LYS A 1 99 ? -6.153 6.042 12.114 1.00 90.69 99 LYS A O 1
ATOM 792 N N . LEU A 1 100 ? -7.565 6.445 10.444 1.00 91.69 100 LEU A N 1
ATOM 793 C CA . LEU A 1 100 ? -7.129 5.292 9.663 1.00 91.69 100 LEU A CA 1
ATOM 794 C C . LEU A 1 100 ? -5.619 5.339 9.371 1.00 91.69 100 LEU A C 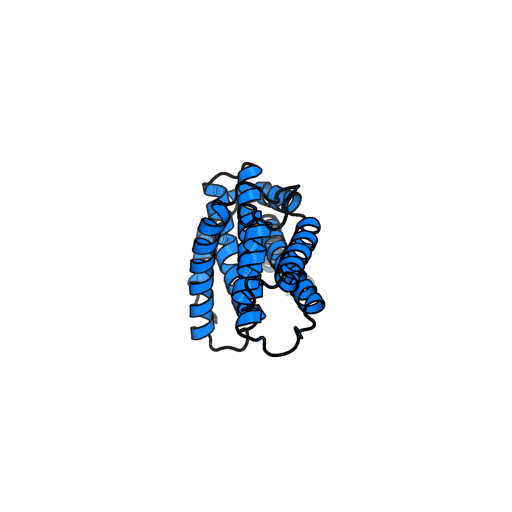1
ATOM 796 O O . LEU A 1 100 ? -4.911 4.360 9.608 1.00 91.69 100 LEU A O 1
ATOM 800 N N . GLN A 1 101 ? -5.108 6.499 8.956 1.00 90.38 101 GLN A N 1
ATOM 801 C CA . GLN A 1 101 ? -3.681 6.753 8.749 1.00 90.38 101 GLN A CA 1
ATOM 802 C C . GLN A 1 101 ? -2.862 6.553 10.028 1.00 90.38 101 GLN A C 1
ATOM 804 O O . GLN A 1 101 ? -1.815 5.907 9.990 1.00 90.38 101 GLN A O 1
ATOM 809 N N . GLY A 1 102 ? -3.343 7.058 11.166 1.00 88.12 102 GLY A N 1
ATOM 810 C CA . GLY A 1 102 ? -2.677 6.910 12.459 1.00 88.12 102 GLY A CA 1
ATOM 811 C C . GLY A 1 102 ? -2.534 5.451 12.897 1.00 88.12 102 GLY A C 1
ATOM 812 O O . GLY A 1 102 ? -1.519 5.086 13.489 1.00 88.12 102 GLY A O 1
ATOM 813 N N . TYR A 1 103 ? -3.521 4.607 12.585 1.00 89.56 103 TYR A N 1
ATOM 814 C CA . TYR A 1 103 ? -3.463 3.175 12.879 1.00 89.56 103 TYR A CA 1
ATOM 815 C C . TYR A 1 103 ? -2.567 2.415 11.892 1.00 89.56 103 TYR A C 1
ATOM 817 O O . TYR A 1 103 ? -1.697 1.640 12.294 1.00 89.56 103 TYR A O 1
ATOM 825 N N . MET A 1 104 ? -2.775 2.635 10.592 1.00 89.75 104 MET A N 1
ATOM 826 C CA . MET A 1 104 ? -2.132 1.850 9.538 1.00 89.75 104 MET A CA 1
ATOM 827 C C . MET A 1 104 ? -0.675 2.251 9.313 1.00 89.75 104 MET A C 1
ATOM 829 O O . MET A 1 104 ? 0.153 1.392 9.025 1.00 89.75 104 MET A O 1
ATOM 833 N N . GLY A 1 105 ? -0.335 3.533 9.473 1.00 87.06 105 GLY A N 1
ATOM 834 C CA . GLY A 1 105 ? 1.003 4.066 9.207 1.00 87.06 105 GLY A CA 1
ATOM 835 C C . GLY A 1 105 ? 2.117 3.285 9.915 1.00 87.06 105 GLY A C 1
ATOM 836 O O . GLY A 1 105 ? 3.006 2.764 9.237 1.00 87.06 105 GLY A O 1
ATOM 837 N N . PRO A 1 106 ? 2.071 3.116 11.252 1.00 86.88 106 PRO A N 1
ATOM 838 C CA . PRO A 1 106 ? 3.068 2.330 11.975 1.00 86.88 106 PRO A CA 1
ATOM 839 C C . PRO A 1 106 ? 3.166 0.881 11.478 1.00 86.88 106 PRO A C 1
ATOM 841 O O . PRO A 1 106 ? 4.269 0.390 11.250 1.00 86.88 106 PRO A O 1
ATOM 844 N N . GLN A 1 107 ? 2.033 0.215 11.235 1.00 87.75 107 GLN A N 1
ATOM 845 C CA . GLN A 1 107 ? 1.996 -1.183 10.785 1.00 87.75 107 GLN A CA 1
ATOM 846 C C . GLN A 1 107 ? 2.587 -1.359 9.384 1.00 87.75 107 GLN A C 1
ATOM 848 O O . GLN A 1 107 ? 3.381 -2.271 9.153 1.00 87.75 107 GLN A O 1
ATOM 853 N N . LEU A 1 108 ? 2.225 -0.473 8.458 1.00 89.38 108 LEU A N 1
ATOM 854 C CA . LEU A 1 108 ? 2.712 -0.493 7.084 1.00 89.38 108 LEU A CA 1
ATOM 855 C C . LEU A 1 108 ? 4.197 -0.136 7.022 1.00 89.38 108 LEU A C 1
ATOM 857 O O . LEU A 1 108 ? 4.947 -0.814 6.327 1.00 89.38 108 LEU A O 1
ATOM 861 N N . SER A 1 109 ? 4.644 0.854 7.802 1.00 88.88 109 SER A N 1
ATOM 862 C CA . SER A 1 109 ? 6.066 1.215 7.870 1.00 88.88 109 SER A CA 1
ATOM 863 C C . SER A 1 109 ? 6.920 0.078 8.437 1.00 88.88 109 SER A C 1
ATOM 865 O O . SER A 1 109 ? 7.965 -0.245 7.876 1.00 88.88 109 SER A O 1
ATOM 867 N N . GLN A 1 110 ? 6.450 -0.590 9.496 1.00 88.31 110 GLN A N 1
ATOM 868 C CA . GLN A 1 110 ? 7.132 -1.747 10.063 1.00 88.31 110 GLN A CA 1
ATOM 869 C C . GLN A 1 110 ? 7.143 -2.922 9.082 1.00 88.31 110 GLN A C 1
ATOM 871 O O . GLN A 1 110 ? 8.166 -3.582 8.937 1.00 88.31 110 GLN A O 1
ATOM 876 N N . THR A 1 111 ? 6.036 -3.151 8.371 1.00 87.25 111 THR A N 1
ATOM 877 C CA . THR A 1 111 ? 5.961 -4.198 7.345 1.00 87.25 111 THR A CA 1
ATOM 878 C C . THR A 1 111 ? 6.961 -3.936 6.226 1.00 87.25 111 THR A C 1
ATOM 880 O O . THR A 1 111 ? 7.733 -4.829 5.902 1.00 87.25 111 THR A O 1
ATOM 883 N N . ALA A 1 112 ? 7.020 -2.710 5.698 1.00 86.50 112 ALA A N 1
ATOM 884 C CA . ALA A 1 112 ? 7.982 -2.330 4.665 1.00 86.50 112 ALA A CA 1
ATOM 885 C C . ALA A 1 112 ? 9.430 -2.613 5.101 1.00 86.50 112 ALA A C 1
ATOM 887 O O . ALA A 1 112 ? 10.203 -3.206 4.351 1.00 86.50 112 ALA A O 1
ATOM 888 N N . VAL A 1 113 ? 9.772 -2.265 6.345 1.00 87.38 113 VAL A N 1
ATOM 889 C CA . VAL A 1 113 ? 11.085 -2.558 6.930 1.00 87.38 113 VAL A CA 1
ATOM 890 C C . VAL A 1 113 ? 11.327 -4.061 7.062 1.00 87.38 113 VAL A C 1
ATOM 892 O O . VAL A 1 113 ? 12.396 -4.551 6.698 1.00 87.38 113 VAL A O 1
ATOM 895 N N . ASP A 1 114 ? 10.366 -4.811 7.592 1.00 88.44 114 ASP A N 1
ATOM 896 C CA . ASP A 1 114 ? 10.553 -6.229 7.888 1.00 88.44 114 ASP A CA 1
ATOM 897 C C . ASP A 1 114 ? 10.511 -7.120 6.639 1.00 88.44 114 ASP A C 1
ATOM 899 O O . ASP A 1 114 ? 11.066 -8.219 6.681 1.00 88.44 114 ASP A O 1
ATOM 903 N N . THR A 1 115 ? 9.940 -6.660 5.520 1.00 87.19 115 THR A N 1
ATOM 904 C CA . THR A 1 115 ? 9.931 -7.418 4.258 1.00 87.19 115 THR A CA 1
ATOM 905 C C . THR A 1 115 ? 11.350 -7.740 3.780 1.00 87.19 115 THR A C 1
ATOM 907 O O . THR A 1 115 ? 11.610 -8.872 3.378 1.00 87.19 115 THR A O 1
ATOM 910 N N . PHE A 1 116 ? 12.288 -6.790 3.878 1.00 86.12 116 PHE A N 1
ATOM 911 C CA . PHE A 1 116 ? 13.659 -6.966 3.371 1.00 86.12 116 PHE A CA 1
ATOM 912 C C . PHE A 1 116 ? 14.746 -6.784 4.434 1.00 86.12 116 PHE A C 1
ATOM 914 O O . PHE A 1 116 ? 15.794 -7.430 4.390 1.00 86.12 116 PHE A O 1
ATOM 921 N N . CYS A 1 117 ? 14.493 -5.953 5.443 1.00 86.06 117 CYS A N 1
ATOM 922 C CA . CYS A 1 117 ? 15.494 -5.521 6.415 1.00 86.06 117 CYS A CA 1
ATOM 923 C C . CYS A 1 117 ? 15.256 -6.100 7.815 1.00 86.06 117 CYS A C 1
ATOM 925 O O . CYS A 1 117 ? 15.846 -5.614 8.777 1.00 86.06 117 CYS A O 1
ATOM 927 N N . ARG A 1 118 ? 14.446 -7.160 7.979 1.00 87.25 118 ARG A N 1
ATOM 928 C CA . ARG A 1 118 ? 14.143 -7.760 9.300 1.00 87.25 118 ARG A CA 1
ATOM 929 C C . ARG A 1 118 ? 15.388 -8.034 10.154 1.00 87.25 118 ARG A C 1
ATOM 931 O O . ARG A 1 118 ? 15.380 -7.801 11.366 1.00 87.25 118 ARG A O 1
ATOM 938 N N . HIS A 1 119 ? 16.446 -8.517 9.502 1.00 86.31 119 HIS A N 1
ATOM 939 C CA . HIS A 1 119 ? 17.728 -8.903 10.094 1.00 86.31 119 HIS A CA 1
ATOM 940 C C . HIS A 1 119 ? 18.674 -7.719 10.368 1.00 86.31 119 HIS A C 1
ATOM 942 O O . HIS A 1 119 ? 19.741 -7.915 10.946 1.00 86.31 119 HIS A O 1
ATOM 948 N N . TRP A 1 120 ? 18.313 -6.500 9.956 1.00 86.56 120 TRP A N 1
ATOM 949 C CA . TRP A 1 120 ? 19.161 -5.320 10.114 1.00 86.56 120 TRP A CA 1
ATOM 950 C C . TRP A 1 120 ? 19.143 -4.779 11.553 1.00 86.56 120 TRP A C 1
ATOM 952 O O . TRP A 1 120 ? 18.169 -4.983 12.290 1.00 86.56 120 TRP A O 1
ATOM 962 N N . PRO A 1 121 ? 20.195 -4.035 11.952 1.00 89.31 121 PRO A N 1
ATOM 963 C CA . PRO A 1 121 ? 20.237 -3.300 13.212 1.00 89.31 121 PRO A CA 1
ATOM 964 C C . PRO A 1 121 ? 19.004 -2.415 13.437 1.00 89.31 121 PRO A C 1
ATOM 966 O O . PRO A 1 121 ? 18.508 -1.766 12.513 1.00 89.31 121 PRO A O 1
ATOM 969 N N . ALA A 1 122 ? 18.542 -2.343 14.689 1.00 88.12 122 ALA A N 1
ATOM 970 C CA . ALA A 1 122 ? 17.337 -1.604 15.071 1.00 88.12 122 ALA A CA 1
ATOM 971 C C . ALA A 1 122 ? 17.375 -0.119 14.663 1.00 88.12 122 ALA A C 1
ATOM 973 O O . ALA A 1 122 ? 16.371 0.405 14.186 1.00 88.12 122 ALA A O 1
ATOM 974 N N . GLU A 1 123 ? 18.535 0.534 14.764 1.00 85.50 123 GLU A N 1
ATOM 975 C CA . GLU A 1 123 ? 18.689 1.944 14.381 1.00 85.50 123 GLU A CA 1
ATOM 976 C C . GLU A 1 123 ? 18.459 2.184 12.884 1.00 85.50 123 GLU A C 1
ATOM 978 O O . GLU A 1 123 ? 17.813 3.158 12.494 1.00 85.50 123 GLU A O 1
ATOM 983 N N . LEU A 1 124 ? 18.921 1.264 12.029 1.00 84.44 124 LEU A N 1
ATOM 984 C CA . LEU A 1 124 ? 18.685 1.354 10.587 1.00 84.44 124 LEU A CA 1
ATOM 985 C C . LEU A 1 124 ? 17.210 1.120 10.261 1.00 84.44 124 LEU A C 1
ATOM 987 O O . LEU A 1 124 ? 16.627 1.875 9.487 1.00 84.44 124 LEU A O 1
ATOM 991 N N . LYS A 1 125 ? 16.582 0.137 10.915 1.00 87.50 125 LYS A N 1
ATOM 992 C CA . LYS A 1 125 ? 15.144 -0.134 10.784 1.00 87.50 125 LYS A CA 1
ATOM 993 C C . LYS A 1 125 ? 14.292 1.074 11.172 1.00 87.50 125 LYS A C 1
ATOM 995 O O . LYS A 1 125 ? 13.382 1.442 10.436 1.00 87.50 125 LYS A O 1
ATOM 1000 N N . LYS A 1 126 ? 14.630 1.738 12.281 1.00 87.12 126 LYS A N 1
ATOM 1001 C CA . LYS A 1 126 ? 13.937 2.947 12.747 1.00 87.12 126 LYS A CA 1
ATOM 1002 C C . LYS A 1 126 ? 14.052 4.097 11.747 1.00 87.12 126 LYS A C 1
ATOM 1004 O O . LYS A 1 126 ? 13.065 4.785 11.494 1.00 87.12 126 LYS A O 1
ATOM 1009 N N . ARG A 1 127 ? 15.236 4.290 11.157 1.00 86.50 127 ARG A N 1
ATOM 1010 C CA . ARG A 1 127 ? 15.448 5.302 10.117 1.00 86.50 127 ARG A CA 1
ATOM 1011 C C . ARG A 1 127 ? 14.618 5.010 8.865 1.00 86.50 127 ARG A C 1
ATOM 1013 O O . ARG A 1 127 ? 13.934 5.906 8.390 1.00 86.50 127 ARG A O 1
ATOM 1020 N N . ILE A 1 128 ? 14.620 3.766 8.383 1.00 85.81 128 ILE A N 1
ATOM 1021 C CA . ILE A 1 128 ? 13.828 3.368 7.209 1.00 85.81 128 ILE A CA 1
ATOM 1022 C C . ILE A 1 128 ? 12.330 3.541 7.480 1.00 85.81 128 ILE A C 1
ATOM 1024 O O . ILE A 1 128 ? 11.631 4.079 6.633 1.00 85.81 128 ILE A O 1
ATOM 1028 N N . ALA A 1 129 ? 11.836 3.159 8.663 1.00 86.88 129 ALA A N 1
ATOM 1029 C CA . ALA A 1 129 ? 10.430 3.354 9.026 1.00 86.88 129 ALA A CA 1
ATOM 1030 C C . ALA A 1 129 ? 10.026 4.840 8.999 1.00 86.88 129 ALA A C 1
ATOM 1032 O O . ALA A 1 129 ? 8.969 5.194 8.476 1.00 86.88 129 ALA A O 1
ATOM 1033 N N . HIS A 1 130 ? 10.882 5.721 9.526 1.00 85.50 130 HIS A N 1
ATOM 1034 C CA . HIS A 1 130 ? 10.661 7.165 9.474 1.00 85.50 130 HIS A CA 1
ATOM 1035 C C . HIS A 1 130 ? 10.670 7.698 8.031 1.00 85.50 130 HIS A C 1
ATOM 1037 O O . HIS A 1 130 ? 9.766 8.434 7.631 1.00 85.50 130 HIS A O 1
ATOM 1043 N N . ASP A 1 131 ? 11.668 7.304 7.238 1.00 86.56 131 ASP A N 1
ATOM 1044 C CA . ASP A 1 131 ? 11.804 7.735 5.846 1.00 86.56 131 ASP A CA 1
ATOM 1045 C C . ASP A 1 131 ? 10.645 7.212 4.980 1.00 86.56 131 ASP A C 1
ATOM 1047 O O . ASP A 1 131 ? 10.146 7.940 4.121 1.00 86.56 131 ASP A O 1
ATOM 1051 N N . PHE A 1 132 ? 10.142 6.007 5.264 1.00 88.56 132 PHE A N 1
ATOM 1052 C CA . PHE A 1 132 ? 8.962 5.433 4.623 1.00 88.56 132 PHE A CA 1
ATOM 1053 C C . PHE A 1 132 ? 7.723 6.306 4.836 1.00 88.56 132 PHE A C 1
ATOM 1055 O O . PHE A 1 132 ? 7.048 6.634 3.868 1.00 88.56 132 PHE A O 1
ATOM 1062 N N . LEU A 1 133 ? 7.437 6.734 6.072 1.00 86.62 133 LEU A N 1
ATOM 1063 C CA . LEU A 1 133 ? 6.275 7.589 6.357 1.00 86.62 133 LEU A CA 1
ATOM 1064 C C . LEU A 1 133 ? 6.371 8.947 5.657 1.00 86.62 133 LEU A C 1
ATOM 1066 O O . LEU A 1 133 ? 5.372 9.458 5.153 1.00 86.62 133 LEU A O 1
ATOM 1070 N N . LYS A 1 134 ? 7.577 9.520 5.575 1.00 88.31 134 LYS A N 1
ATOM 1071 C CA . LYS A 1 134 ? 7.802 10.736 4.788 1.00 88.31 134 LYS A CA 1
ATOM 1072 C C . LYS A 1 134 ? 7.499 10.494 3.307 1.00 88.31 134 L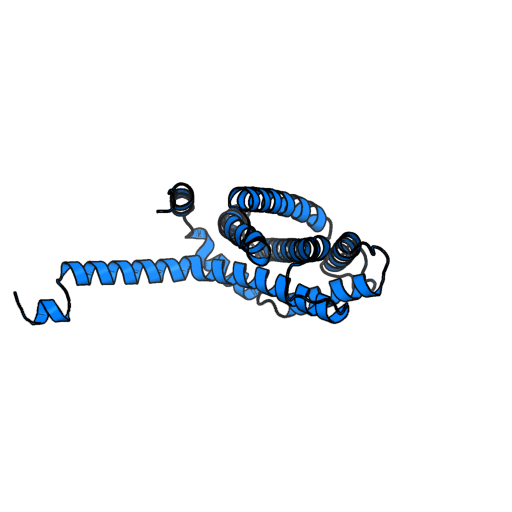YS A C 1
ATOM 1074 O O . LYS A 1 134 ? 6.837 11.314 2.680 1.00 88.31 134 LYS A O 1
ATOM 1079 N N . LYS A 1 135 ? 7.951 9.361 2.765 1.00 89.19 135 LYS A N 1
ATOM 1080 C CA . LYS A 1 135 ? 7.738 8.995 1.363 1.00 89.19 135 LYS A CA 1
ATOM 1081 C C . LYS A 1 135 ? 6.291 8.664 1.022 1.00 89.19 135 LYS A C 1
ATOM 1083 O O . LYS A 1 135 ? 5.871 8.993 -0.078 1.00 89.19 135 LYS A O 1
ATOM 1088 N N . VAL A 1 136 ? 5.520 8.124 1.965 1.00 89.19 136 VAL A N 1
ATOM 1089 C CA . VAL A 1 136 ? 4.063 7.998 1.815 1.00 89.19 136 VAL A CA 1
ATOM 1090 C C . VAL A 1 136 ? 3.444 9.373 1.559 1.00 89.19 136 VAL A C 1
ATOM 1092 O O . VAL A 1 136 ? 2.714 9.524 0.591 1.00 89.19 136 VAL A O 1
ATOM 1095 N N . ASN A 1 137 ? 3.784 10.394 2.352 1.00 87.56 137 ASN A N 1
ATOM 1096 C CA . ASN A 1 137 ? 3.249 11.745 2.139 1.00 87.56 137 ASN A CA 1
ATOM 1097 C C . ASN A 1 137 ? 3.679 12.348 0.791 1.00 87.56 137 ASN A C 1
ATOM 1099 O O . ASN A 1 137 ? 2.856 12.961 0.116 1.00 87.56 137 ASN A O 1
ATOM 1103 N N . ASP A 1 138 ? 4.945 12.164 0.392 1.00 89.69 138 ASP A N 1
ATOM 1104 C CA . 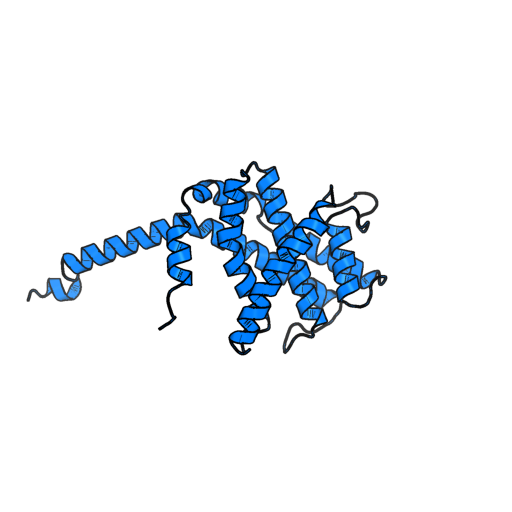ASP A 1 138 ? 5.433 12.604 -0.925 1.00 89.69 138 ASP A CA 1
ATOM 1105 C C . ASP A 1 138 ? 4.618 11.937 -2.057 1.00 89.69 138 ASP A C 1
ATOM 1107 O O . ASP A 1 138 ? 4.178 12.609 -2.991 1.00 89.69 138 ASP A O 1
ATOM 1111 N N . ALA A 1 139 ? 4.385 10.625 -1.954 1.00 89.31 139 ALA A N 1
ATOM 1112 C CA . ALA A 1 139 ? 3.635 9.854 -2.939 1.00 89.31 139 ALA A CA 1
ATOM 1113 C C . ALA A 1 139 ? 2.147 10.233 -2.972 1.00 89.31 139 ALA A C 1
ATOM 1115 O O . ALA A 1 139 ? 1.575 10.339 -4.051 1.00 89.31 139 ALA A O 1
ATOM 1116 N N . GLU A 1 140 ? 1.520 10.495 -1.821 1.00 89.44 140 GLU A N 1
ATOM 1117 C CA . GLU A 1 140 ? 0.137 10.986 -1.763 1.00 89.44 140 GLU A CA 1
ATOM 1118 C C . GLU A 1 140 ? -0.033 12.280 -2.563 1.00 89.44 140 GLU A C 1
ATOM 1120 O O . GLU A 1 140 ? -0.990 12.413 -3.327 1.00 89.44 140 GLU A O 1
ATOM 1125 N N . VAL A 1 141 ? 0.916 13.216 -2.439 1.00 89.50 141 VAL A N 1
ATOM 1126 C CA . VAL A 1 141 ? 0.908 14.460 -3.221 1.00 89.50 141 VAL A CA 1
ATOM 1127 C C . VAL A 1 141 ? 1.070 14.156 -4.710 1.00 89.50 141 VAL A C 1
ATOM 1129 O O . VAL A 1 141 ? 0.249 14.615 -5.503 1.00 89.50 141 VAL A O 1
ATOM 1132 N N . ASP A 1 142 ? 2.061 13.348 -5.090 1.00 90.88 142 ASP A N 1
ATOM 1133 C CA . ASP A 1 142 ? 2.346 13.019 -6.494 1.00 90.88 142 ASP A CA 1
ATOM 1134 C C . ASP A 1 142 ? 1.166 12.315 -7.195 1.00 90.88 142 ASP A C 1
ATOM 1136 O O . ASP A 1 142 ? 0.769 12.671 -8.311 1.00 90.88 142 ASP A O 1
ATOM 1140 N N . TYR A 1 143 ? 0.546 11.345 -6.522 1.00 93.81 143 TYR A N 1
ATOM 1141 C CA . TYR A 1 143 ? -0.597 10.599 -7.042 1.00 93.81 143 TYR A CA 1
ATOM 1142 C C . TYR A 1 143 ? -1.913 11.388 -6.999 1.00 93.81 143 TYR A C 1
ATOM 1144 O O . TYR A 1 143 ? -2.800 11.137 -7.823 1.00 93.81 143 TYR A O 1
ATOM 1152 N N . SER A 1 144 ? -2.052 12.375 -6.104 1.00 89.75 144 SER A N 1
ATOM 1153 C CA . SER A 1 144 ? -3.249 13.231 -6.039 1.00 89.75 144 SER A CA 1
ATOM 1154 C C . SER A 1 144 ? -3.487 14.044 -7.318 1.00 89.75 144 SER A C 1
ATOM 1156 O O . SER A 1 144 ? -4.629 14.395 -7.628 1.00 89.75 144 SER A O 1
ATOM 1158 N N . GLU A 1 145 ? -2.437 14.284 -8.110 1.00 90.00 145 GLU A N 1
ATOM 1159 C CA . GLU A 1 145 ? -2.527 14.947 -9.415 1.00 90.00 145 GLU A CA 1
ATOM 1160 C C . GLU A 1 145 ? -3.321 14.113 -10.443 1.00 90.00 145 GLU A C 1
ATOM 1162 O O . GLU A 1 145 ? -3.923 14.657 -11.376 1.00 90.00 145 GLU A O 1
ATOM 1167 N N . CYS A 1 146 ? -3.377 12.788 -10.266 1.00 91.25 146 CYS A N 1
ATOM 1168 C CA . CYS A 1 146 ? -4.037 11.866 -11.183 1.00 91.25 146 CYS A CA 1
ATOM 1169 C C . CYS A 1 146 ? -5.553 11.820 -10.939 1.00 91.25 146 CYS A C 1
ATOM 1171 O O . CYS A 1 146 ? -6.064 11.156 -10.031 1.00 91.25 146 CYS A O 1
ATOM 1173 N N . ARG A 1 147 ? -6.336 12.453 -11.817 1.00 86.38 147 ARG A N 1
ATOM 1174 C CA . ARG A 1 147 ? -7.806 12.529 -11.667 1.00 86.38 147 ARG A CA 1
ATOM 1175 C C . ARG A 1 147 ? -8.547 11.232 -11.968 1.00 86.38 147 ARG A C 1
ATOM 1177 O O . ARG A 1 147 ? -9.678 11.066 -11.516 1.00 86.38 147 ARG A O 1
ATOM 1184 N N . VAL A 1 148 ? -7.925 10.298 -12.677 1.00 88.94 148 VAL A N 1
ATOM 1185 C CA . VAL A 1 148 ? -8.546 9.033 -13.093 1.00 88.94 148 VAL A CA 1
ATOM 1186 C C . VAL A 1 148 ? -7.655 7.848 -12.745 1.00 88.94 148 VAL A C 1
ATOM 1188 O O . VAL A 1 148 ? -6.435 7.975 -12.719 1.00 88.94 148 VAL A O 1
ATOM 1191 N N . LEU A 1 149 ? -8.266 6.685 -12.501 1.00 86.75 149 LEU A N 1
ATOM 1192 C CA . LEU A 1 149 ? -7.519 5.442 -12.286 1.00 86.75 149 LEU A CA 1
ATOM 1193 C C . LEU A 1 149 ? -6.777 5.034 -13.565 1.00 86.75 149 LEU A C 1
ATOM 1195 O O . LEU A 1 149 ? -5.564 4.855 -13.545 1.00 86.75 149 LEU A O 1
ATOM 1199 N N . MET A 1 150 ? -7.501 4.951 -14.685 1.00 85.44 150 MET A N 1
ATOM 1200 C CA . MET A 1 150 ? -6.982 4.589 -16.007 1.00 85.44 150 MET A CA 1
ATOM 1201 C C . MET A 1 150 ? -7.669 5.416 -17.096 1.00 85.44 150 MET A C 1
ATOM 1203 O O . MET A 1 150 ? -8.871 5.682 -17.014 1.00 85.44 150 MET A O 1
ATOM 1207 N N . LEU A 1 151 ? -6.921 5.784 -18.137 1.00 82.00 151 LEU A N 1
ATOM 1208 C CA . LEU A 1 151 ? -7.460 6.384 -19.359 1.00 82.00 151 LEU A CA 1
ATOM 1209 C C . LEU A 1 151 ? -7.759 5.279 -20.378 1.00 82.00 151 LEU A C 1
ATOM 1211 O O . LEU A 1 151 ? -6.876 4.491 -20.707 1.00 82.00 151 LEU A O 1
ATOM 1215 N N . LYS A 1 152 ? -9.001 5.217 -20.879 1.00 78.50 152 LYS A N 1
ATOM 1216 C CA . LYS A 1 152 ? -9.478 4.115 -21.741 1.00 78.50 152 LYS A CA 1
ATOM 1217 C C . LYS A 1 152 ? -8.639 3.929 -23.005 1.00 78.50 152 LYS A C 1
ATOM 1219 O O . LYS A 1 152 ? -8.263 2.808 -23.318 1.00 78.50 152 LYS A O 1
ATOM 1224 N N . ASP A 1 153 ? -8.327 5.024 -23.690 1.00 82.31 153 ASP A N 1
ATOM 1225 C CA . ASP A 1 153 ? -7.627 4.978 -24.980 1.00 82.31 153 ASP A CA 1
ATOM 1226 C C . ASP A 1 153 ? -6.104 5.028 -24.824 1.00 82.31 153 ASP A C 1
ATOM 1228 O O . ASP A 1 153 ? -5.363 4.802 -25.778 1.00 82.31 153 ASP A O 1
ATOM 1232 N N . LYS A 1 154 ? -5.631 5.353 -23.616 1.00 84.12 154 LYS A N 1
ATOM 1233 C CA . LYS A 1 154 ? -4.219 5.582 -23.333 1.00 84.12 154 LYS A CA 1
ATOM 1234 C C . LYS A 1 154 ? -3.833 5.125 -21.917 1.00 84.12 154 LYS A C 1
ATOM 1236 O O . LYS A 1 154 ? -3.530 5.951 -21.056 1.00 84.12 154 LYS A O 1
ATOM 1241 N N . PRO A 1 155 ? -3.849 3.809 -21.658 1.00 79.00 155 PRO A N 1
ATOM 1242 C CA . PRO A 1 155 ? -3.697 3.246 -20.314 1.00 79.00 155 PRO A CA 1
ATOM 1243 C C . PRO A 1 155 ? -2.378 3.617 -19.617 1.00 79.00 155 PRO A C 1
ATOM 1245 O O . PRO A 1 155 ? -2.339 3.679 -18.394 1.00 79.00 155 PRO A O 1
ATOM 1248 N N . PHE A 1 156 ? -1.325 3.905 -20.384 1.00 84.56 156 PHE A N 1
ATOM 1249 C CA . PHE A 1 156 ? 0.011 4.197 -19.863 1.00 84.56 156 PHE A CA 1
ATOM 1250 C C . PHE A 1 156 ? 0.277 5.688 -19.613 1.00 84.56 156 PHE A C 1
ATOM 1252 O O . PHE A 1 156 ? 1.337 6.029 -19.109 1.00 84.56 156 PHE A O 1
ATOM 1259 N N . GLU A 1 157 ? -0.647 6.590 -19.948 1.00 87.56 157 GLU A N 1
ATOM 1260 C CA . GLU A 1 157 ? -0.437 8.036 -19.776 1.00 87.56 157 GLU A CA 1
ATOM 1261 C C . GLU A 1 157 ? -0.305 8.417 -18.293 1.00 87.56 157 GLU A C 1
ATOM 1263 O O . GLU A 1 157 ? -1.081 7.957 -17.442 1.00 87.56 157 GLU A O 1
ATOM 1268 N N . LYS A 1 158 ? 0.680 9.274 -17.990 1.00 87.25 158 LYS A N 1
ATOM 1269 C CA . LYS A 1 158 ? 1.076 9.671 -16.622 1.00 87.25 158 LYS A CA 1
ATOM 1270 C C . LYS A 1 158 ? -0.017 10.430 -15.868 1.00 87.25 158 LYS A C 1
ATOM 1272 O O . LYS A 1 158 ? 0.027 10.535 -14.649 1.00 87.25 158 LYS A O 1
ATOM 1277 N N . GLU A 1 159 ? -1.006 10.957 -16.576 1.00 88.06 159 GLU A N 1
ATOM 1278 C CA . GLU A 1 159 ? -2.170 11.636 -16.012 1.00 88.06 159 GLU A CA 1
ATOM 1279 C C . GLU A 1 159 ? -3.146 10.656 -15.339 1.00 88.06 159 GLU A C 1
ATOM 1281 O O . GLU A 1 159 ? -4.012 11.065 -14.557 1.00 88.06 159 GLU A O 1
ATOM 1286 N N . SE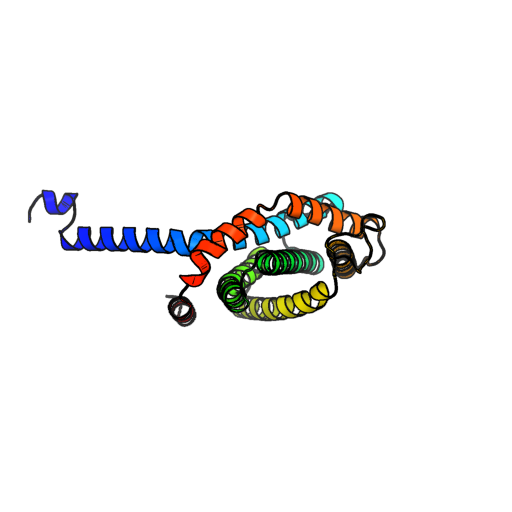R A 1 160 ? -3.019 9.358 -15.631 1.00 92.94 160 SER A N 1
ATOM 1287 C CA . SER A 1 160 ? -3.744 8.294 -14.943 1.00 92.94 160 SER A CA 1
ATOM 1288 C C . SER A 1 160 ? -2.923 7.702 -13.803 1.00 92.94 160 SER A C 1
ATOM 1290 O O . SER A 1 160 ? -1.697 7.658 -13.864 1.00 92.94 160 SER A O 1
ATOM 1292 N N . LEU A 1 161 ? -3.603 7.207 -12.772 1.00 94.12 161 LEU A N 1
ATOM 1293 C CA . LEU A 1 161 ? -2.947 6.679 -11.580 1.00 94.12 161 LEU A CA 1
ATOM 1294 C C . LEU A 1 161 ? -2.042 5.477 -11.895 1.00 94.12 161 LEU A C 1
ATOM 1296 O O . LEU A 1 161 ? -0.882 5.446 -11.492 1.00 94.12 161 LEU A O 1
ATOM 1300 N N . PHE A 1 162 ? -2.553 4.506 -12.660 1.00 94.88 162 PHE A N 1
ATOM 1301 C CA . PHE A 1 162 ? -1.770 3.337 -13.070 1.00 94.88 162 PHE A CA 1
ATOM 1302 C C . PHE A 1 162 ? -0.665 3.695 -14.073 1.00 94.88 162 PHE A C 1
ATOM 1304 O O . PHE A 1 162 ? 0.420 3.116 -14.022 1.00 94.88 162 PHE A O 1
ATOM 1311 N N . GLY A 1 163 ? -0.908 4.667 -14.957 1.00 94.19 163 GLY A N 1
ATOM 1312 C CA . GLY A 1 163 ? 0.119 5.174 -15.861 1.00 94.19 163 GLY A CA 1
ATOM 1313 C C . GLY A 1 163 ? 1.260 5.860 -15.106 1.00 94.19 163 GLY A C 1
ATOM 1314 O O . GLY A 1 163 ? 2.424 5.572 -15.393 1.00 94.19 163 GLY A O 1
ATOM 1315 N N . LYS A 1 164 ? 0.963 6.678 -14.086 1.00 96.12 164 LYS A N 1
ATOM 1316 C CA . LYS A 1 164 ? 1.986 7.280 -13.215 1.00 96.12 164 LYS A CA 1
ATOM 1317 C C . LYS A 1 164 ? 2.774 6.215 -12.452 1.00 96.12 164 LYS A C 1
ATOM 1319 O O . LYS A 1 164 ? 3.998 6.214 -12.548 1.00 96.12 164 LYS A O 1
ATOM 1324 N N . LEU A 1 165 ? 2.094 5.246 -11.831 1.00 97.31 165 LEU A N 1
ATOM 1325 C CA . LEU A 1 165 ? 2.750 4.105 -11.178 1.00 97.31 165 LEU A CA 1
ATOM 1326 C C . LEU A 1 165 ? 3.729 3.399 -12.119 1.00 97.31 165 LEU A C 1
ATOM 1328 O O . LEU A 1 165 ? 4.887 3.186 -11.770 1.00 97.31 165 LEU A O 1
ATOM 1332 N N . SER A 1 166 ? 3.275 3.044 -13.323 1.00 96.50 166 SER A N 1
ATOM 1333 C CA . SER A 1 166 ? 4.105 2.303 -14.276 1.00 96.50 166 SER A CA 1
ATOM 1334 C C . SER A 1 166 ? 5.378 3.059 -14.669 1.00 96.50 166 SER A C 1
ATOM 1336 O O . SER A 1 166 ? 6.438 2.453 -14.816 1.00 96.50 166 SER A O 1
ATOM 1338 N N . HIS A 1 167 ? 5.301 4.389 -14.757 1.00 95.94 167 HIS A N 1
ATOM 1339 C CA . HIS A 1 167 ? 6.448 5.245 -15.035 1.00 95.94 167 HIS A CA 1
ATOM 1340 C C . HIS A 1 167 ? 7.382 5.396 -13.834 1.00 95.94 167 HIS A C 1
ATOM 1342 O O . HIS A 1 167 ? 8.597 5.334 -14.018 1.00 95.94 167 HIS A O 1
ATOM 1348 N N . ASN A 1 168 ? 6.839 5.552 -12.625 1.00 97.00 168 ASN A N 1
ATOM 1349 C CA . ASN A 1 168 ? 7.633 5.605 -11.399 1.00 97.00 168 ASN A CA 1
ATOM 1350 C C . ASN A 1 168 ? 8.407 4.292 -11.212 1.00 97.00 168 ASN A C 1
ATOM 1352 O O . ASN A 1 168 ? 9.623 4.312 -11.025 1.00 97.00 168 ASN A O 1
ATOM 1356 N N . VAL A 1 169 ? 7.743 3.143 -11.382 1.00 97.38 169 VAL A N 1
ATOM 1357 C CA . VAL A 1 169 ? 8.388 1.822 -11.337 1.00 97.38 169 VAL A CA 1
ATOM 1358 C C . VAL A 1 169 ? 9.460 1.689 -12.418 1.00 97.38 169 VAL A C 1
ATOM 1360 O O . VAL A 1 169 ? 10.576 1.277 -12.110 1.00 97.38 169 VAL A O 1
ATOM 1363 N N . ALA A 1 170 ? 9.182 2.083 -13.664 1.00 96.81 170 ALA A N 1
ATOM 1364 C CA . ALA A 1 170 ? 10.170 2.026 -14.743 1.00 96.81 170 ALA A CA 1
ATOM 1365 C C . ALA A 1 170 ? 11.399 2.910 -14.472 1.00 96.81 170 ALA A C 1
ATOM 1367 O O . ALA A 1 170 ? 12.531 2.520 -14.771 1.00 96.81 170 ALA A O 1
ATOM 1368 N N . GLN A 1 171 ? 11.198 4.080 -13.863 1.00 96.94 171 GLN A N 1
ATOM 1369 C CA . GLN A 1 171 ? 12.281 4.964 -13.443 1.00 96.94 171 GLN A CA 1
ATOM 1370 C C . GLN A 1 171 ? 13.120 4.346 -12.317 1.00 96.94 171 GLN A C 1
ATOM 1372 O O . GLN A 1 171 ? 14.347 4.350 -12.411 1.00 96.94 171 GLN A O 1
ATOM 1377 N N . LEU A 1 172 ? 12.484 3.773 -11.291 1.00 96.50 172 LEU A N 1
ATOM 1378 C CA . LEU A 1 172 ? 13.169 3.088 -10.185 1.00 96.50 172 LEU A CA 1
ATOM 1379 C C . LEU A 1 172 ? 13.929 1.841 -10.656 1.00 96.50 172 LEU A C 1
ATOM 1381 O O . LEU A 1 172 ? 15.021 1.549 -10.169 1.00 96.50 172 LEU A O 1
ATOM 1385 N N . TRP A 1 173 ? 13.394 1.150 -11.661 1.00 95.56 173 TRP A N 1
ATOM 1386 C CA . TRP A 1 173 ? 14.048 0.025 -12.325 1.00 95.56 173 TRP A CA 1
ATOM 1387 C C . TRP A 1 173 ? 15.240 0.443 -13.208 1.00 95.56 173 TRP A C 1
ATOM 1389 O O . TRP A 1 173 ? 15.984 -0.399 -13.706 1.00 95.56 173 TRP A O 1
ATOM 1399 N N . GLY A 1 174 ? 15.452 1.747 -13.422 1.00 95.69 174 GLY A N 1
ATOM 1400 C CA . GLY A 1 174 ? 16.527 2.271 -14.269 1.00 95.69 174 GLY A CA 1
ATOM 1401 C C . GLY A 1 174 ? 16.261 2.139 -15.771 1.00 95.69 174 GLY A C 1
ATOM 1402 O O . GLY A 1 174 ? 17.188 2.266 -16.565 1.00 95.69 174 GLY A O 1
ATOM 1403 N N . SER A 1 175 ? 15.010 1.892 -16.168 1.00 94.38 175 SER A N 1
ATOM 1404 C CA . SER A 1 175 ? 14.593 1.694 -17.564 1.00 94.38 175 SER A CA 1
ATOM 1405 C C . SER A 1 175 ? 13.342 2.527 -17.892 1.00 94.38 175 SER A C 1
ATOM 1407 O O . SER A 1 175 ? 12.305 1.975 -18.255 1.00 94.38 175 SER A O 1
ATOM 1409 N N . PRO A 1 176 ? 13.405 3.871 -17.780 1.00 92.75 176 PRO A N 1
ATOM 1410 C CA . PRO A 1 176 ? 12.231 4.758 -17.777 1.00 92.75 176 PRO A CA 1
ATOM 1411 C C . PRO A 1 176 ? 11.431 4.793 -19.089 1.00 92.75 176 PRO A C 1
ATOM 1413 O O . PRO A 1 176 ? 10.348 5.370 -19.128 1.00 92.75 176 PRO A O 1
ATOM 1416 N N . SER A 1 177 ? 11.967 4.231 -20.172 1.00 92.00 177 SER A N 1
ATOM 1417 C CA . SER A 1 177 ? 11.316 4.177 -21.487 1.00 92.00 177 SER A CA 1
ATOM 1418 C C . SER A 1 177 ? 11.185 2.754 -22.024 1.00 92.00 177 SER A C 1
ATOM 1420 O O . SER A 1 177 ? 10.837 2.586 -23.190 1.00 92.00 177 SER A O 1
ATOM 1422 N N . ASP A 1 178 ? 11.475 1.736 -21.207 1.00 94.38 178 ASP A N 1
ATOM 1423 C CA . ASP A 1 178 ? 11.312 0.345 -21.618 1.00 94.38 178 ASP A CA 1
ATOM 1424 C C . ASP A 1 178 ? 9.824 -0.047 -21.549 1.00 94.38 178 ASP A C 1
ATOM 1426 O O . ASP A 1 178 ? 9.253 -0.119 -20.452 1.00 94.38 178 ASP A O 1
ATOM 1430 N N . PRO A 1 179 ? 9.171 -0.314 -22.698 1.00 93.31 179 PRO A N 1
ATOM 1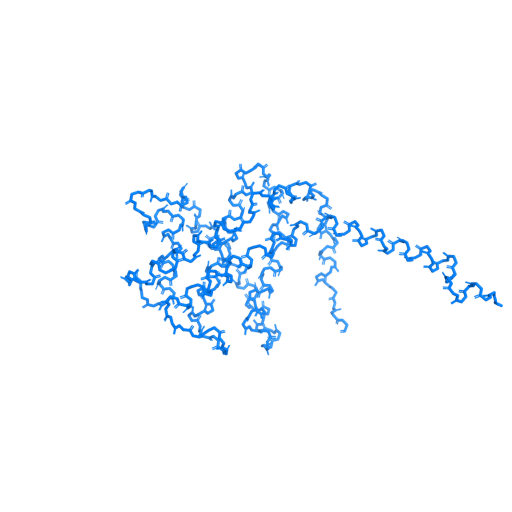431 C CA . PRO A 1 179 ? 7.760 -0.673 -22.721 1.00 93.31 179 PRO A CA 1
ATOM 1432 C C . PRO A 1 179 ? 7.478 -1.985 -21.982 1.00 93.31 179 PRO A C 1
ATOM 1434 O O . PRO A 1 179 ? 6.386 -2.135 -21.442 1.00 93.31 179 PRO A O 1
ATOM 1437 N N . VAL A 1 180 ? 8.433 -2.919 -21.914 1.00 95.31 180 VAL A N 1
ATOM 1438 C CA . VAL A 1 180 ? 8.253 -4.191 -21.202 1.00 95.31 180 VAL A CA 1
ATOM 1439 C C . VAL A 1 180 ? 8.105 -3.936 -19.705 1.00 95.31 180 VAL A C 1
ATOM 1441 O O . VAL A 1 180 ? 7.182 -4.459 -19.083 1.00 95.31 180 VAL A O 1
ATOM 1444 N N . VAL A 1 181 ? 8.957 -3.079 -19.139 1.00 96.12 181 VAL A N 1
ATOM 1445 C CA . VAL A 1 181 ? 8.920 -2.721 -17.713 1.00 96.12 181 VAL A CA 1
ATOM 1446 C C . VAL A 1 181 ? 7.645 -1.950 -17.374 1.00 96.12 181 VAL A C 1
ATOM 1448 O O . VAL A 1 181 ? 6.977 -2.274 -16.393 1.00 96.12 181 VAL A O 1
ATOM 1451 N N . ILE A 1 182 ? 7.266 -0.976 -18.208 1.00 96.19 182 ILE A N 1
ATOM 1452 C CA . ILE A 1 182 ? 6.046 -0.173 -18.025 1.00 96.19 182 ILE A CA 1
ATOM 1453 C C . ILE A 1 182 ? 4.796 -1.067 -18.060 1.00 96.19 182 ILE A C 1
ATOM 1455 O O . ILE A 1 182 ? 3.948 -0.993 -17.167 1.00 96.19 182 ILE A O 1
ATOM 1459 N N . ILE A 1 183 ? 4.688 -1.948 -19.061 1.00 95.81 183 ILE A N 1
ATOM 1460 C CA . ILE A 1 183 ? 3.551 -2.867 -19.199 1.00 95.81 183 ILE A CA 1
ATOM 1461 C C . ILE A 1 183 ? 3.507 -3.850 -18.028 1.00 95.81 183 ILE A C 1
ATOM 1463 O O . ILE A 1 183 ? 2.434 -4.053 -17.456 1.00 95.81 183 ILE A O 1
ATOM 1467 N N . ALA A 1 184 ? 4.644 -4.434 -17.640 1.00 97.00 184 ALA A N 1
ATOM 1468 C CA . ALA A 1 184 ? 4.714 -5.360 -16.513 1.00 97.00 184 ALA A CA 1
ATOM 1469 C C . ALA A 1 184 ? 4.262 -4.685 -15.211 1.00 97.00 184 ALA A C 1
ATOM 1471 O O . ALA A 1 184 ? 3.383 -5.200 -14.526 1.00 97.00 184 ALA A O 1
ATOM 1472 N N . ALA A 1 185 ? 4.786 -3.496 -14.902 1.00 96.94 185 ALA A N 1
ATOM 1473 C CA . ALA A 1 185 ? 4.415 -2.754 -13.699 1.00 96.94 185 ALA A CA 1
ATOM 1474 C C . ALA A 1 185 ? 2.909 -2.452 -13.656 1.00 96.94 185 ALA A C 1
ATOM 1476 O O . ALA A 1 185 ? 2.243 -2.701 -12.649 1.00 96.94 185 ALA A O 1
ATOM 1477 N N . MET A 1 186 ? 2.359 -1.961 -14.770 1.00 95.56 186 MET A N 1
ATOM 1478 C CA . MET A 1 186 ? 0.943 -1.621 -14.863 1.00 95.56 186 MET A CA 1
ATOM 1479 C C . MET A 1 186 ? 0.040 -2.850 -14.717 1.00 95.56 186 MET A C 1
ATOM 1481 O O . MET A 1 186 ? -0.932 -2.820 -13.963 1.00 95.56 186 MET A O 1
ATOM 1485 N N . THR A 1 187 ? 0.326 -3.916 -15.466 1.00 96.00 187 THR A N 1
ATOM 1486 C CA . THR A 1 187 ? -0.541 -5.101 -15.529 1.00 96.00 187 THR A CA 1
ATOM 1487 C C . THR A 1 187 ? -0.528 -5.885 -14.222 1.00 96.00 187 THR A C 1
ATOM 1489 O O . THR A 1 187 ? -1.602 -6.273 -13.755 1.00 96.00 187 THR A O 1
ATOM 1492 N N . SER A 1 188 ? 0.636 -6.032 -13.582 1.00 97.44 188 SER A N 1
ATOM 1493 C CA . SER A 1 188 ? 0.754 -6.644 -12.255 1.00 97.44 188 SER A CA 1
ATOM 1494 C C . SER A 1 188 ? -0.061 -5.878 -11.211 1.00 97.44 188 SER A C 1
ATOM 1496 O O . SER A 1 188 ? -0.886 -6.466 -10.511 1.00 97.44 188 SER A O 1
ATOM 1498 N N . ALA A 1 189 ? 0.082 -4.548 -11.170 1.00 97.31 189 ALA A N 1
ATOM 1499 C CA . ALA A 1 189 ? -0.670 -3.712 -10.238 1.00 97.31 189 ALA A CA 1
ATOM 1500 C C . ALA A 1 189 ? -2.180 -3.739 -10.507 1.00 97.31 189 ALA A C 1
ATOM 1502 O O . ALA A 1 189 ? -2.977 -3.824 -9.573 1.00 97.31 189 ALA A O 1
ATOM 1503 N N . ALA A 1 190 ? -2.598 -3.688 -11.775 1.00 95.75 190 ALA A N 1
ATOM 1504 C CA . ALA A 1 190 ? -4.011 -3.719 -12.143 1.00 95.75 190 ALA A CA 1
ATOM 1505 C C . ALA A 1 190 ? -4.675 -5.050 -11.757 1.00 95.75 190 ALA A C 1
ATOM 1507 O O . ALA A 1 190 ? -5.803 -5.053 -11.258 1.00 95.75 190 ALA A O 1
ATOM 1508 N N . LYS A 1 191 ? -3.972 -6.175 -11.933 1.00 96.50 191 LYS A N 1
ATOM 1509 C CA . LYS A 1 191 ? -4.447 -7.507 -11.534 1.00 96.50 191 LYS A CA 1
ATOM 1510 C C . LYS A 1 191 ? -4.601 -7.627 -10.015 1.00 96.50 191 LYS A C 1
ATOM 1512 O O . LYS A 1 191 ? -5.636 -8.108 -9.545 1.00 96.50 191 LYS A O 1
ATOM 1517 N N . ALA A 1 192 ? -3.612 -7.161 -9.254 1.00 97.50 192 ALA A N 1
ATOM 1518 C CA . ALA A 1 192 ? -3.680 -7.156 -7.796 1.00 97.50 192 ALA A CA 1
ATOM 1519 C C . ALA A 1 192 ? -4.789 -6.226 -7.281 1.00 97.50 192 ALA A C 1
ATOM 1521 O O . ALA A 1 192 ? -5.582 -6.627 -6.431 1.00 97.50 192 ALA A O 1
ATOM 1522 N N . PHE A 1 193 ? -4.924 -5.027 -7.859 1.00 96.19 193 PHE A N 1
ATOM 1523 C CA . PHE A 1 193 ? -6.009 -4.098 -7.535 1.00 96.19 193 PHE A CA 1
ATOM 1524 C C . PHE A 1 193 ? -7.391 -4.712 -7.780 1.00 96.19 193 PHE A C 1
ATOM 1526 O O . PHE A 1 193 ? -8.254 -4.639 -6.911 1.00 96.19 193 PHE A O 1
ATOM 1533 N N . ALA A 1 194 ? -7.596 -5.367 -8.927 1.00 94.69 194 ALA A N 1
ATOM 1534 C CA . ALA A 1 194 ? -8.863 -6.022 -9.251 1.00 94.69 194 ALA A CA 1
ATOM 1535 C C . ALA A 1 194 ? -9.220 -7.170 -8.287 1.00 94.69 194 ALA A C 1
ATOM 1537 O O . ALA A 1 194 ? -10.394 -7.502 -8.134 1.00 94.69 194 ALA A O 1
ATOM 1538 N N . SER A 1 195 ? -8.216 -7.772 -7.645 1.00 94.88 195 SER A N 1
ATOM 1539 C CA . SER A 1 195 ? -8.385 -8.865 -6.681 1.00 94.88 195 SER A CA 1
ATOM 1540 C C . SER A 1 195 ? -8.526 -8.372 -5.236 1.00 94.88 195 SER A C 1
ATOM 1542 O O . SER A 1 195 ? -8.900 -9.142 -4.350 1.00 94.88 195 SER A O 1
ATOM 1544 N N . MET A 1 196 ? -8.229 -7.096 -4.979 1.00 94.12 196 MET A N 1
ATOM 1545 C CA . MET A 1 196 ? -8.302 -6.503 -3.651 1.00 94.12 196 MET A CA 1
ATOM 1546 C C . MET A 1 196 ? -9.774 -6.275 -3.263 1.00 94.12 196 MET A C 1
ATOM 1548 O O . MET A 1 196 ? -10.500 -5.603 -3.998 1.00 94.12 196 MET A O 1
ATOM 1552 N N . PRO A 1 197 ? -10.244 -6.754 -2.095 1.00 93.50 197 PRO A N 1
ATOM 1553 C CA . PRO A 1 197 ? -11.624 -6.558 -1.638 1.00 93.50 197 PRO A CA 1
ATOM 1554 C C . PRO A 1 197 ? -11.849 -5.141 -1.076 1.00 93.50 197 PRO A C 1
ATOM 1556 O O . PRO A 1 197 ? -12.480 -4.970 -0.035 1.00 93.50 197 PRO A O 1
ATOM 1559 N N . LEU A 1 198 ? -11.310 -4.122 -1.751 1.00 93.56 198 LEU A N 1
ATOM 1560 C CA . LEU A 1 198 ? -11.120 -2.781 -1.208 1.00 93.56 198 LEU A CA 1
ATOM 1561 C C . LEU A 1 198 ? -12.433 -2.146 -0.748 1.00 93.56 198 LEU A C 1
ATOM 1563 O O . LEU A 1 198 ? -12.496 -1.619 0.360 1.00 93.56 198 LEU A O 1
ATOM 1567 N N . ASP A 1 199 ? -13.491 -2.254 -1.556 1.00 94.25 199 ASP A N 1
ATOM 1568 C CA . ASP A 1 199 ? -14.772 -1.641 -1.211 1.00 94.25 199 ASP A CA 1
ATOM 1569 C C . ASP A 1 199 ? -15.369 -2.228 0.070 1.00 94.25 199 ASP A C 1
ATOM 1571 O O . ASP A 1 199 ? -15.854 -1.493 0.929 1.00 94.25 199 ASP A O 1
ATOM 1575 N N . ARG A 1 200 ? -15.286 -3.554 0.218 1.00 95.56 200 ARG A N 1
ATOM 1576 C CA . ARG A 1 200 ? -15.755 -4.256 1.414 1.00 95.56 200 ARG A CA 1
ATOM 1577 C C . ARG A 1 200 ? -14.892 -3.915 2.625 1.00 95.56 200 ARG A C 1
ATOM 1579 O O . ARG A 1 200 ? -15.436 -3.613 3.677 1.00 95.56 200 ARG A O 1
ATOM 1586 N N . SER A 1 201 ? -13.568 -3.931 2.479 1.00 96.19 201 SER A N 1
ATOM 1587 C CA . SER A 1 201 ? -12.656 -3.623 3.584 1.00 96.19 201 SER A CA 1
ATOM 1588 C C . SER A 1 201 ? -12.833 -2.192 4.096 1.00 96.19 201 SER A C 1
ATOM 1590 O O . SER A 1 201 ? -12.804 -1.971 5.302 1.00 96.19 201 SER A O 1
ATOM 1592 N N . ILE A 1 202 ? -13.068 -1.221 3.207 1.00 96.88 202 ILE A N 1
ATOM 1593 C CA . ILE A 1 202 ? -13.366 0.162 3.607 1.00 96.88 202 ILE A CA 1
ATOM 1594 C C . ILE A 1 202 ? -14.712 0.246 4.323 1.00 96.88 202 ILE A C 1
ATOM 1596 O O . ILE A 1 202 ? -14.801 0.923 5.346 1.00 96.88 202 ILE A O 1
ATOM 1600 N N . HIS A 1 203 ? -15.739 -0.450 3.830 1.00 96.56 203 HIS A N 1
ATOM 1601 C CA . HIS A 1 203 ? -17.031 -0.513 4.508 1.00 96.56 203 HIS A CA 1
ATOM 1602 C C . HIS A 1 203 ? -16.896 -1.074 5.931 1.00 96.56 203 HIS A C 1
ATOM 1604 O O . HIS A 1 203 ? -17.367 -0.451 6.881 1.00 96.56 203 HIS A O 1
ATOM 1610 N N . ASP A 1 204 ? -16.193 -2.198 6.091 1.00 96.12 204 ASP A N 1
ATOM 1611 C CA . ASP A 1 204 ? -15.975 -2.833 7.394 1.00 96.12 204 ASP A CA 1
ATOM 1612 C C . ASP A 1 204 ? -15.200 -1.899 8.348 1.00 96.12 204 ASP A C 1
ATOM 1614 O O . ASP A 1 204 ? -15.533 -1.801 9.529 1.00 96.12 204 ASP A O 1
ATOM 1618 N N . VAL A 1 205 ? -14.218 -1.142 7.838 1.00 96.62 205 VAL A N 1
ATOM 1619 C CA . VAL A 1 205 ? -13.505 -0.104 8.605 1.00 96.62 205 VAL A CA 1
ATOM 1620 C C . VAL A 1 205 ? -14.426 1.050 8.998 1.00 96.62 205 VAL A C 1
ATOM 1622 O O . VAL A 1 205 ? -14.391 1.488 10.149 1.00 96.62 205 VAL A O 1
ATOM 1625 N N . ALA A 1 206 ? -15.270 1.538 8.088 1.00 95.94 206 ALA A N 1
ATOM 1626 C CA . ALA A 1 206 ? -16.190 2.646 8.353 1.00 95.94 206 ALA A CA 1
ATOM 1627 C C . ALA A 1 206 ? -17.136 2.347 9.529 1.00 95.94 206 ALA A C 1
ATOM 1629 O O . ALA A 1 206 ? -17.480 3.250 10.288 1.00 95.94 206 ALA A O 1
ATOM 1630 N N . MET A 1 207 ? -17.502 1.075 9.722 1.00 95.81 207 MET A N 1
ATOM 1631 C CA . MET A 1 207 ? -18.362 0.627 10.821 1.00 95.81 207 MET A CA 1
ATOM 1632 C C . MET A 1 207 ? -17.703 0.703 12.206 1.00 95.81 207 MET A C 1
ATOM 1634 O O . MET A 1 207 ? -18.406 0.696 13.219 1.00 95.81 207 MET A O 1
ATOM 1638 N N . VAL A 1 208 ? -16.369 0.751 12.277 1.00 94.94 208 VAL A N 1
ATOM 1639 C CA . VAL A 1 208 ? -15.621 0.624 13.541 1.00 94.94 208 VAL A CA 1
ATOM 1640 C C . VAL A 1 208 ? -14.651 1.770 13.815 1.00 94.94 208 VAL A C 1
ATOM 1642 O O . VAL A 1 208 ? -14.254 1.954 14.964 1.00 94.94 208 VAL A O 1
ATOM 1645 N N . ILE A 1 209 ? -14.288 2.569 12.807 1.00 93.94 209 ILE A N 1
ATOM 1646 C CA . ILE A 1 209 ? -13.218 3.577 12.895 1.00 93.94 209 ILE A CA 1
ATOM 1647 C C . ILE A 1 209 ? -13.457 4.636 13.982 1.00 93.94 209 ILE A C 1
ATOM 1649 O O . ILE A 1 209 ? -12.509 5.140 14.585 1.00 93.94 209 ILE A O 1
ATOM 1653 N N . ASP A 1 210 ? -14.715 4.944 14.301 1.00 93.00 210 ASP A N 1
ATOM 1654 C CA . ASP A 1 210 ? -15.034 5.911 15.352 1.00 93.00 210 ASP A CA 1
ATOM 1655 C C . ASP A 1 210 ? -14.822 5.381 16.770 1.00 93.00 210 ASP A C 1
ATOM 1657 O O . ASP A 1 210 ? -14.621 6.181 17.682 1.00 93.00 210 ASP A O 1
ATOM 1661 N N . ARG A 1 211 ? -14.762 4.053 16.933 1.00 90.75 211 ARG A N 1
ATOM 1662 C CA . ARG A 1 211 ? -14.452 3.359 18.193 1.00 90.75 211 ARG A CA 1
ATOM 1663 C C . ARG A 1 211 ? -12.947 3.206 18.434 1.00 90.75 211 ARG A C 1
ATOM 1665 O O . ARG A 1 211 ? -12.550 2.677 19.467 1.00 90.75 211 ARG A O 1
ATOM 1672 N N . VAL A 1 212 ? -12.103 3.618 17.486 1.00 84.81 212 VAL A N 1
ATOM 1673 C CA . VAL A 1 212 ? -10.646 3.554 17.633 1.00 84.81 212 VAL A CA 1
ATOM 1674 C C . VAL A 1 212 ? -10.176 4.687 18.545 1.00 84.81 212 VAL A C 1
ATOM 1676 O O . VAL A 1 212 ? -10.240 5.863 18.179 1.00 84.81 212 VAL A O 1
ATOM 1679 N N . GLU A 1 213 ? -9.676 4.324 19.726 1.00 78.50 213 GLU A N 1
ATOM 1680 C CA . GLU A 1 213 ? -9.092 5.253 20.696 1.00 78.50 213 GLU A CA 1
ATOM 1681 C C . GLU A 1 213 ? -7.563 5.311 20.540 1.00 78.50 213 GLU A C 1
ATOM 1683 O O . GLU A 1 213 ? -6.848 4.340 20.797 1.00 78.50 213 GLU A O 1
ATOM 1688 N N . PHE A 1 214 ? -7.038 6.468 20.124 1.00 63.25 214 PHE A N 1
ATOM 1689 C CA . PHE A 1 214 ? -5.602 6.653 19.866 1.00 63.25 214 PHE A CA 1
ATOM 1690 C C . PHE A 1 214 ? -4.746 6.771 21.129 1.00 63.25 214 PHE A C 1
ATOM 1692 O O . PHE A 1 214 ? -3.573 6.394 21.099 1.00 63.25 214 PHE A O 1
ATOM 1699 N N . ASP A 1 215 ? -5.325 7.208 22.247 1.00 54.91 215 ASP A N 1
ATOM 1700 C CA . ASP A 1 215 ? -4.601 7.363 23.515 1.00 54.91 215 ASP A CA 1
ATOM 1701 C C . ASP A 1 215 ? -4.088 6.012 24.050 1.00 54.91 215 ASP A C 1
ATOM 1703 O O . ASP A 1 215 ? -3.003 5.929 24.631 1.00 54.91 215 ASP A O 1
ATOM 1707 N N . ALA A 1 216 ? -4.796 4.917 23.754 1.00 48.44 216 ALA A N 1
ATOM 1708 C CA . ALA A 1 216 ? -4.367 3.558 24.084 1.00 48.44 216 ALA A CA 1
ATOM 1709 C C . ALA A 1 216 ? -3.211 3.052 23.192 1.00 48.44 216 ALA A C 1
ATOM 1711 O O . ALA A 1 216 ? -2.365 2.280 23.650 1.00 48.44 216 ALA A O 1
ATOM 1712 N N . LEU A 1 217 ? -3.142 3.497 21.932 1.00 45.94 217 LEU A N 1
ATOM 1713 C CA . LEU A 1 217 ? -2.090 3.122 20.977 1.00 45.94 217 LEU A CA 1
ATOM 1714 C C . LEU A 1 217 ? -0.805 3.939 21.184 1.00 45.94 217 LEU A C 1
ATOM 1716 O O . LEU A 1 217 ? 0.294 3.391 21.076 1.00 45.94 217 LEU A O 1
ATOM 1720 N N . ALA A 1 218 ? -0.922 5.216 21.559 1.00 45.12 218 ALA A N 1
ATOM 1721 C CA . ALA A 1 218 ? 0.214 6.040 21.975 1.00 45.12 218 ALA A CA 1
ATOM 1722 C C . ALA A 1 218 ? 0.898 5.466 23.233 1.00 45.12 218 ALA A C 1
ATOM 1724 O O . ALA A 1 218 ? 2.122 5.354 23.276 1.00 45.12 218 ALA A O 1
ATOM 1725 N N . ALA A 1 219 ? 0.115 4.972 24.200 1.00 40.16 219 ALA A N 1
ATOM 1726 C CA . ALA A 1 219 ? 0.623 4.323 25.413 1.00 40.16 219 ALA A CA 1
ATOM 1727 C C . ALA A 1 219 ? 1.350 2.981 25.170 1.00 40.16 219 ALA A C 1
ATOM 1729 O O . ALA A 1 219 ? 2.071 2.507 26.051 1.00 40.16 219 ALA A O 1
ATOM 1730 N N . LEU A 1 220 ? 1.176 2.351 24.001 1.00 39.97 220 LEU A N 1
ATOM 1731 C CA . LEU A 1 220 ? 1.945 1.172 23.578 1.00 39.97 220 LEU A CA 1
ATOM 1732 C C . LEU A 1 220 ? 3.251 1.548 22.861 1.00 39.97 220 LEU A C 1
ATOM 1734 O O . LEU A 1 220 ? 4.178 0.741 22.846 1.00 39.97 220 LEU A O 1
ATOM 1738 N N . ARG A 1 221 ? 3.346 2.767 22.310 1.00 43.41 221 ARG A N 1
ATOM 1739 C CA . ARG A 1 221 ? 4.537 3.287 21.617 1.00 43.41 221 ARG A CA 1
ATOM 1740 C C . ARG A 1 221 ? 5.661 3.686 22.578 1.00 43.41 221 ARG A C 1
ATOM 1742 O O . ARG A 1 221 ? 6.828 3.588 22.211 1.00 43.41 221 ARG A O 1
ATOM 1749 N N . ASP A 1 222 ? 5.302 4.084 23.798 1.00 34.22 222 ASP A N 1
ATOM 1750 C CA . ASP A 1 222 ? 6.235 4.572 24.824 1.00 34.22 222 ASP A CA 1
ATOM 1751 C C . ASP A 1 222 ? 6.622 3.510 25.871 1.00 34.22 222 ASP A C 1
ATOM 1753 O O . ASP A 1 222 ? 7.336 3.809 26.831 1.00 34.22 222 ASP A O 1
ATOM 1757 N N . ARG A 1 223 ? 6.190 2.250 25.710 1.00 28.55 223 ARG A N 1
ATOM 1758 C CA . ARG A 1 223 ? 6.680 1.165 26.571 1.00 28.55 223 ARG A CA 1
ATOM 1759 C C . ARG A 1 223 ? 8.047 0.689 26.079 1.00 28.55 223 ARG A C 1
ATOM 1761 O O . ARG A 1 223 ? 8.137 0.235 24.937 1.00 28.55 223 ARG A O 1
ATOM 1768 N N . PRO A 1 224 ? 9.101 0.715 26.917 1.00 26.28 224 PRO A N 1
ATOM 1769 C CA . PRO A 1 224 ? 10.299 -0.049 26.616 1.00 26.28 224 PRO A CA 1
ATOM 1770 C C . PRO A 1 224 ? 9.901 -1.525 26.511 1.00 26.28 224 PRO A C 1
ATOM 1772 O O . PRO A 1 224 ? 9.192 -2.054 27.371 1.00 26.28 224 PRO A O 1
ATOM 1775 N N . TRP A 1 225 ? 10.302 -2.160 25.413 1.00 25.59 225 TRP A N 1
ATOM 1776 C CA . TRP A 1 225 ? 10.137 -3.597 25.229 1.00 25.59 225 TRP A CA 1
ATOM 1777 C C . TRP A 1 225 ? 10.906 -4.335 26.346 1.00 25.59 225 TRP A C 1
ATOM 1779 O O . TRP A 1 225 ? 12.035 -3.926 26.628 1.00 25.59 225 TRP A O 1
ATOM 1789 N N . PRO A 1 226 ? 10.311 -5.346 27.013 1.00 30.56 226 PRO A N 1
ATOM 1790 C CA . PRO A 1 226 ? 10.978 -6.111 28.067 1.00 30.56 226 PRO A CA 1
ATOM 1791 C C . PRO A 1 226 ? 12.179 -6.918 27.559 1.00 30.56 226 PRO A C 1
ATOM 1793 O O . PRO A 1 226 ? 12.144 -7.383 26.394 1.00 30.56 226 PRO A O 1
#

Secondary structure (DSSP, 8-state):
--HHHHHH--HHHHHHHHHHHHHHHHHHHHHHHHHHHHHHHHHHHHHHHHHHHHHHT---SSSPPHHHHHHHHHHHHHHHHHHHHHHHHTT--HHHHHHHHHHHHHHHHHHHHHHHHTTS-HHHHHHHHHHHHHHHHHHHHHHHT--BS--SS-TT-TTBHHHHHHHHHHHHTT-TT-HHHHHHHHHHHHHHHHH--HHHHHHHHHTTGGG--HHHHHHHHSSPP-

Radius of gyration: 21.19 Å; chains: 1; bounding box: 39×45×74 Å

pLDDT: mean 86.92, std 14.55, range [25.59, 98.31]

Foldseek 3Di:
DDPVCVVQNDPVVNVVVVVVVVVVVVCCLQCVLLVLLLVLLLQLLVQLLVLLCVLVVHDPPDADDPLSLVLSLLSSLLSLLVLLVVLVVVPQDPVLSVLSCLVNLQVNLLCSCCSHPVVPDPVVSVVSSVVSSVVSVVSNVLLVQQPEQADPVCRLDCSHSLNVSLQSSCVSVVRNPDVSSSCSSSVSSVVSVVVRPSNVSSVSNVVNSVVDDVVVVVVVVPDDDD